Protein AF-A0A956BH54-F1 (afdb_monomer_lite)

Foldseek 3Di:
DDDDDDDPDAFDAEEAEQADLEAPLDRNHPLVSQVVCQVGPHEYEYHYDYDPVRLEREHPDDHDEAAAAYAYEQCRHPVPDQGREYEDAAAEAHHYAYEAAHEYHYERHEYERHAEENYHAHYQEYEYAAYNYEYYYNDLQPLPDYNFEPEEAENYQEYAHEQYEYEQTQEYYEYENYNYYFYYNYHYHHRPRPDQHFHDFYQYQDQDPVRDGDGDGDGARDPDPDRPPDDDDDDDDDDDDDDDDDPPDDDDDDDDDDDPQWDWDADPNRTGDIDGHD

Radius of gyration: 21.03 Å; chains: 1; bounding box: 70×37×62 Å

Secondary structure (DSSP, 8-state):
------PPPPPP--EEEE-----S--TTSHHHHHHHHTTSSS-EEEEE---TT--EEE-SSPPPPB-S-EEEETTSS-TTSPPEEEE-TTS--EEEEEPTT--EEEESEEEE--SS-SEEEEESS--EEEES-EEE-S-SS-TTS---EEEEEES-SEEEEES-EEES-SEEEEEES-SEEEEES-EEE--TTSS--EEEEE---EE-TT--EE--------SSS---------------------TTS--------PPTTEEEEEETTEEEEEEE--

Structure (mmCIF, N/CA/C/O backbone):
data_AF-A0A956BH54-F1
#
_entry.id   AF-A0A956BH54-F1
#
loop_
_atom_site.group_PDB
_atom_site.id
_atom_site.type_symbol
_atom_site.label_atom_id
_atom_site.label_alt_id
_atom_site.label_comp_id
_atom_site.label_asym_id
_atom_site.label_entity_id
_atom_site.label_seq_id
_atom_site.pdbx_PDB_ins_code
_atom_site.Cartn_x
_atom_site.Cartn_y
_atom_site.Cartn_z
_atom_site.occupancy
_atom_site.B_iso_or_equiv
_atom_site.auth_seq_id
_atom_site.auth_comp_id
_atom_site.auth_asym_id
_atom_site.auth_atom_id
_atom_site.pdbx_PDB_model_num
ATOM 1 N N . MET A 1 1 ? -50.261 -0.738 4.597 1.00 69.44 1 MET A N 1
ATOM 2 C CA . MET A 1 1 ? -48.824 -0.514 4.838 1.00 69.44 1 MET A CA 1
ATOM 3 C C . MET A 1 1 ? -48.076 -1.446 3.903 1.00 69.44 1 MET A C 1
ATOM 5 O O . MET A 1 1 ? -48.111 -2.649 4.116 1.00 69.44 1 MET A O 1
ATOM 9 N N . LEU A 1 2 ? -47.571 -0.916 2.790 1.00 56.56 2 LEU A N 1
ATOM 10 C CA . LEU A 1 2 ? -46.786 -1.670 1.813 1.00 56.56 2 LEU A CA 1
ATOM 11 C C . LEU A 1 2 ? -45.330 -1.602 2.289 1.00 56.56 2 LEU A C 1
ATOM 13 O O . LEU A 1 2 ? -44.777 -0.508 2.354 1.00 56.56 2 LEU A O 1
ATOM 17 N N . VAL A 1 3 ? -44.749 -2.729 2.694 1.00 80.75 3 VAL A N 1
ATOM 18 C CA . VAL A 1 3 ? -43.317 -2.815 3.009 1.00 80.75 3 VAL A CA 1
ATOM 19 C C . VAL A 1 3 ? -42.609 -3.095 1.690 1.00 80.75 3 VAL A C 1
ATOM 21 O O . VAL A 1 3 ? -42.741 -4.184 1.136 1.00 80.75 3 VAL A O 1
ATOM 24 N N . LEU A 1 4 ? -41.940 -2.082 1.144 1.00 67.94 4 LEU A N 1
ATOM 25 C CA . LEU A 1 4 ? -41.085 -2.235 -0.024 1.00 67.94 4 LEU A CA 1
ATOM 26 C C . LEU A 1 4 ? -39.765 -2.844 0.462 1.00 67.94 4 LEU A C 1
ATOM 28 O O . LEU A 1 4 ? -39.017 -2.200 1.190 1.00 67.94 4 LEU A O 1
ATOM 32 N N . CYS A 1 5 ? -39.516 -4.103 0.121 1.00 74.06 5 CYS A N 1
ATOM 33 C CA . CYS A 1 5 ? -38.238 -4.749 0.385 1.00 74.06 5 CYS A CA 1
ATOM 34 C C . CYS A 1 5 ? -37.275 -4.326 -0.730 1.00 74.06 5 CYS A C 1
ATOM 36 O O . CYS A 1 5 ? -37.426 -4.764 -1.869 1.00 74.06 5 CYS A O 1
ATOM 38 N N . VAL A 1 6 ? -36.353 -3.413 -0.425 1.00 69.81 6 VAL A N 1
ATOM 39 C CA . VAL A 1 6 ? -35.250 -3.069 -1.326 1.00 69.81 6 VAL A CA 1
ATOM 40 C C . VAL A 1 6 ? -34.157 -4.100 -1.081 1.00 69.81 6 VAL A C 1
ATOM 42 O O . VAL A 1 6 ? -33.604 -4.170 0.013 1.00 69.81 6 VAL A O 1
ATOM 45 N N . THR A 1 7 ? -33.880 -4.941 -2.071 1.00 66.00 7 THR A N 1
ATOM 46 C CA . THR A 1 7 ? -32.670 -5.763 -2.076 1.00 66.00 7 THR A CA 1
ATOM 47 C C . THR A 1 7 ? -31.518 -4.861 -2.491 1.00 66.00 7 THR A C 1
ATOM 49 O O . THR A 1 7 ? -31.540 -4.348 -3.610 1.00 66.00 7 THR A O 1
ATOM 52 N N . ALA A 1 8 ? -30.541 -4.645 -1.611 1.00 68.44 8 ALA A N 1
ATOM 53 C CA . ALA A 1 8 ? -29.280 -4.040 -2.017 1.00 68.44 8 ALA A CA 1
ATOM 54 C C . ALA A 1 8 ? -28.637 -4.968 -3.056 1.00 68.44 8 ALA A C 1
ATOM 56 O O . ALA A 1 8 ? -28.397 -6.144 -2.772 1.00 68.44 8 ALA A O 1
ATOM 57 N N . ALA A 1 9 ? -28.452 -4.478 -4.282 1.00 65.94 9 ALA A N 1
ATOM 58 C CA . ALA A 1 9 ? -27.578 -5.154 -5.223 1.00 65.94 9 ALA A CA 1
ATOM 59 C C . ALA A 1 9 ? -26.165 -5.031 -4.649 1.00 65.94 9 ALA A C 1
ATOM 61 O O . ALA A 1 9 ? -25.731 -3.926 -4.341 1.00 65.94 9 ALA A O 1
ATOM 62 N N . HIS A 1 10 ? -25.502 -6.162 -4.424 1.00 67.69 10 HIS A N 1
ATOM 63 C CA . HIS A 1 10 ? -24.094 -6.146 -4.066 1.00 67.69 10 HIS A CA 1
ATOM 64 C C . HIS A 1 10 ? -23.339 -5.739 -5.326 1.00 67.69 10 HIS A C 1
ATOM 66 O O . HIS A 1 10 ? -23.496 -6.393 -6.366 1.00 67.69 10 HIS A O 1
ATOM 72 N N . ALA A 1 11 ? -22.627 -4.623 -5.244 1.00 75.62 11 ALA A N 1
ATOM 73 C CA . ALA A 1 11 ? -21.789 -4.159 -6.327 1.00 75.62 11 ALA A CA 1
ATOM 74 C C . ALA A 1 11 ? -20.724 -5.233 -6.621 1.00 75.62 11 ALA A C 1
ATOM 76 O O . ALA A 1 11 ? -20.392 -6.052 -5.754 1.00 75.62 11 ALA A O 1
ATOM 77 N N . ARG A 1 12 ? -20.331 -5.367 -7.886 1.00 80.94 12 ARG A N 1
ATOM 78 C CA . ARG A 1 12 ? -19.477 -6.477 -8.308 1.00 80.94 12 ARG A CA 1
ATOM 79 C C . ARG A 1 12 ? -18.030 -6.059 -8.133 1.00 80.94 12 ARG A C 1
ATOM 81 O O . ARG A 1 12 ? -17.592 -5.200 -8.869 1.00 80.94 12 ARG A O 1
ATOM 88 N N . ALA A 1 13 ? -17.318 -6.746 -7.247 1.00 90.31 13 ALA A N 1
ATOM 89 C CA . ALA A 1 13 ? -15.865 -6.687 -7.198 1.00 90.31 13 ALA A CA 1
ATOM 90 C C . ALA A 1 13 ? -15.280 -7.160 -8.539 1.00 90.31 13 ALA A C 1
ATOM 92 O O . ALA A 1 13 ? -15.446 -8.331 -8.915 1.00 90.31 13 ALA A O 1
ATOM 93 N N . GLU A 1 14 ? -14.621 -6.259 -9.254 1.00 96.56 14 GLU A N 1
ATOM 94 C CA . GLU A 1 14 ? -13.834 -6.547 -10.445 1.00 96.56 14 GLU A CA 1
ATOM 95 C C . GLU A 1 14 ? -12.354 -6.732 -10.069 1.00 96.56 14 GLU A C 1
ATOM 97 O O . GLU A 1 14 ? -11.916 -6.536 -8.931 1.00 96.56 14 GLU A O 1
ATOM 102 N N . THR A 1 15 ? -11.563 -7.236 -11.014 1.00 97.06 15 THR A N 1
ATOM 103 C CA . THR A 1 15 ? -10.121 -7.423 -10.820 1.00 97.06 15 THR A CA 1
ATOM 104 C C . THR A 1 15 ? -9.353 -6.721 -11.924 1.00 97.06 15 THR A C 1
ATOM 106 O O . THR A 1 15 ? -9.468 -7.090 -13.093 1.00 97.06 15 THR A O 1
ATOM 109 N N . PHE A 1 16 ? -8.508 -5.768 -11.541 1.00 98.06 16 PHE A N 1
ATOM 110 C CA . PHE A 1 16 ? -7.611 -5.051 -12.439 1.00 98.06 16 PHE A CA 1
ATOM 111 C C . PHE A 1 16 ? -6.190 -5.574 -12.265 1.00 98.06 16 PHE A C 1
ATOM 113 O O . PHE A 1 16 ? -5.619 -5.551 -11.174 1.00 98.06 16 PHE A O 1
ATOM 120 N N . THR A 1 17 ? -5.615 -6.097 -13.345 1.00 97.88 17 THR A N 1
ATOM 121 C CA . THR A 1 17 ? -4.263 -6.663 -13.326 1.00 97.88 17 THR A CA 1
ATOM 122 C C . THR A 1 17 ? -3.246 -5.643 -13.818 1.00 97.88 17 THR A C 1
ATOM 124 O O . THR A 1 17 ? -3.346 -5.142 -14.934 1.00 97.88 17 THR A O 1
ATOM 127 N N . VAL A 1 18 ? -2.238 -5.380 -12.994 1.00 97.94 18 VAL A N 1
ATOM 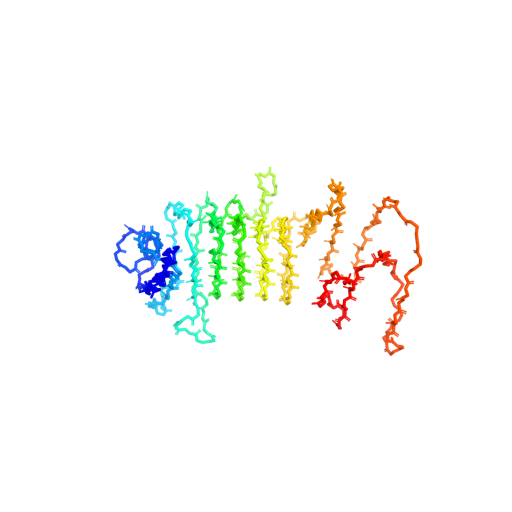128 C CA . VAL A 1 18 ? -1.059 -4.585 -13.328 1.00 97.94 18 VAL A CA 1
ATOM 129 C C . VAL A 1 18 ? -0.021 -5.500 -13.973 1.00 97.94 18 VAL A C 1
ATOM 131 O O . VAL A 1 18 ? 0.635 -6.283 -13.289 1.00 97.94 18 VAL A O 1
ATOM 134 N N . SER A 1 19 ? 0.124 -5.403 -15.290 1.00 97.62 19 SER A N 1
ATOM 135 C CA . SER A 1 19 ? 1.050 -6.195 -16.108 1.00 97.62 19 SER A CA 1
ATOM 136 C C . SER A 1 19 ? 2.174 -5.374 -16.751 1.00 97.62 19 SER A C 1
ATOM 138 O O . SER A 1 19 ? 3.001 -5.919 -17.480 1.00 97.62 19 SER A O 1
ATOM 140 N N . SER A 1 20 ? 2.202 -4.060 -16.517 1.00 97.75 20 SER A N 1
ATOM 141 C CA . SER A 1 20 ? 3.215 -3.135 -17.025 1.00 97.75 20 SER A CA 1
ATOM 142 C C . SER A 1 20 ? 3.812 -2.305 -15.883 1.00 97.75 20 SER A C 1
ATOM 144 O O . SER A 1 20 ? 3.056 -1.757 -15.075 1.00 97.75 20 SER A O 1
ATOM 146 N N . PRO A 1 21 ? 5.151 -2.163 -15.808 1.00 97.94 21 PRO A N 1
ATOM 147 C CA . PRO A 1 21 ? 5.806 -1.330 -14.800 1.00 97.94 21 PRO A CA 1
ATOM 148 C C . PRO A 1 21 ? 5.793 0.167 -15.148 1.00 97.94 21 PRO A C 1
ATOM 150 O O . PRO A 1 21 ? 6.323 0.983 -14.390 1.00 97.94 21 PRO A O 1
ATOM 153 N N . LEU A 1 22 ? 5.275 0.528 -16.326 1.00 98.19 22 LEU A N 1
ATOM 154 C CA . LEU A 1 22 ? 5.223 1.906 -16.798 1.00 98.19 22 LEU A CA 1
ATOM 155 C C . LEU A 1 22 ? 4.191 2.720 -16.003 1.00 98.19 22 LEU A C 1
ATOM 157 O O . LEU A 1 22 ? 3.229 2.180 -15.460 1.00 98.19 22 LEU A O 1
ATOM 161 N N . ASP A 1 23 ? 4.397 4.034 -15.962 1.00 97.88 23 ASP A N 1
ATOM 162 C CA . ASP A 1 23 ? 3.458 5.005 -15.393 1.00 97.88 23 ASP A CA 1
ATOM 163 C C . ASP A 1 23 ? 2.961 5.965 -16.483 1.00 97.88 23 ASP A C 1
ATOM 165 O O . ASP A 1 23 ? 3.207 7.167 -16.451 1.00 97.88 23 ASP A O 1
ATOM 169 N N . ASP A 1 24 ? 2.336 5.414 -17.521 1.00 97.44 24 ASP A N 1
ATOM 170 C CA . ASP A 1 24 ? 1.782 6.171 -18.652 1.00 97.44 24 ASP A CA 1
ATOM 171 C C . ASP A 1 24 ? 0.244 6.218 -18.658 1.00 97.44 24 ASP A C 1
ATOM 173 O O . ASP A 1 24 ? -0.347 6.893 -19.503 1.00 97.44 24 ASP A O 1
ATOM 177 N N . GLY A 1 25 ? -0.400 5.549 -17.693 1.00 97.00 25 GLY A N 1
ATOM 178 C CA . GLY A 1 25 ? -1.856 5.446 -17.593 1.00 97.00 25 GLY A CA 1
ATOM 179 C C . GLY A 1 25 ? -2.485 4.520 -18.638 1.00 97.00 25 GLY A C 1
ATOM 180 O O . GLY A 1 25 ? -3.707 4.510 -18.776 1.00 97.00 25 GLY A O 1
ATOM 181 N N . GLU A 1 26 ? -1.690 3.750 -19.388 1.00 98.31 26 GLU A N 1
ATOM 182 C CA . GLU A 1 26 ? -2.218 2.752 -20.317 1.00 98.31 26 GLU A CA 1
ATOM 183 C C . GLU A 1 26 ? -2.720 1.501 -19.577 1.00 98.31 26 GLU A C 1
ATOM 185 O O . GLU A 1 26 ? -2.354 1.231 -18.427 1.00 98.31 26 GLU A O 1
ATOM 190 N N . GLU A 1 27 ? -3.581 0.733 -20.250 1.00 98.31 27 GLU A N 1
ATOM 191 C CA . GLU A 1 27 ? -4.130 -0.521 -19.730 1.00 98.31 27 GLU A CA 1
ATOM 192 C C . GLU A 1 27 ? -3.017 -1.455 -19.234 1.00 98.31 27 GLU A C 1
ATOM 194 O O . GLU A 1 27 ? -2.006 -1.669 -19.904 1.00 98.31 27 GLU A O 1
ATOM 199 N N . GLY A 1 28 ? -3.209 -2.013 -18.039 1.00 98.06 28 GLY A N 1
ATOM 200 C CA . GLY A 1 28 ? -2.221 -2.858 -17.376 1.00 98.06 28 GLY A CA 1
ATOM 201 C C . GLY A 1 28 ? -1.169 -2.106 -16.555 1.00 98.06 28 GLY A C 1
ATOM 202 O O . GLY A 1 28 ? -0.304 -2.755 -15.973 1.00 98.06 28 GLY A O 1
ATOM 203 N N . THR A 1 29 ? -1.208 -0.774 -16.456 1.00 98.56 29 THR A N 1
ATOM 204 C CA . THR A 1 29 ? -0.388 -0.023 -15.482 1.00 98.56 29 THR A CA 1
ATOM 205 C C . THR A 1 29 ? -1.081 0.107 -14.124 1.00 98.56 29 THR A C 1
ATOM 207 O O . THR A 1 29 ? -2.302 -0.008 -14.023 1.00 98.56 29 THR A O 1
ATOM 210 N N . LEU A 1 30 ? -0.315 0.389 -13.059 1.00 98.38 30 LEU A N 1
ATOM 211 C CA . LEU A 1 30 ? -0.880 0.653 -11.726 1.00 98.38 30 LEU A CA 1
ATOM 212 C C . LEU A 1 30 ? -1.810 1.872 -11.734 1.00 98.38 30 LEU A C 1
ATOM 214 O O . LEU A 1 30 ? -2.870 1.833 -11.117 1.00 98.38 30 LEU A O 1
ATOM 218 N N . ARG A 1 31 ? -1.431 2.940 -12.449 1.00 98.19 31 ARG A N 1
ATOM 219 C CA . ARG A 1 31 ? -2.262 4.144 -12.568 1.00 98.19 31 ARG A CA 1
ATOM 220 C C . ARG A 1 31 ? -3.606 3.823 -13.209 1.00 98.19 31 ARG A C 1
ATOM 222 O O . ARG A 1 31 ? -4.629 4.177 -12.640 1.00 98.19 31 ARG A O 1
ATOM 229 N N . TRP A 1 32 ? -3.596 3.104 -14.330 1.00 98.19 32 TRP A N 1
ATOM 230 C CA . TRP A 1 32 ? -4.826 2.654 -14.975 1.00 98.19 32 TRP A CA 1
ATOM 231 C C . TRP A 1 32 ? -5.675 1.779 -14.047 1.00 98.19 32 TRP A C 1
ATOM 233 O O . TRP A 1 32 ? -6.871 2.007 -13.936 1.00 98.19 32 TRP A O 1
ATOM 243 N N . ALA A 1 33 ? -5.072 0.814 -13.345 1.00 98.38 33 ALA A N 1
ATOM 244 C CA . ALA A 1 33 ? -5.813 -0.084 -12.458 1.00 98.38 33 ALA A CA 1
ATOM 245 C C . ALA A 1 33 ? -6.531 0.669 -11.324 1.00 98.38 33 ALA A C 1
ATOM 247 O O . ALA A 1 33 ? -7.682 0.362 -11.035 1.00 98.38 33 ALA A O 1
ATOM 248 N N . LEU A 1 34 ? -5.875 1.675 -10.732 1.00 98.12 34 LEU A N 1
ATOM 249 C CA . LEU A 1 34 ? -6.471 2.538 -9.705 1.00 98.12 34 LEU A CA 1
ATOM 250 C C . LEU A 1 34 ? -7.558 3.455 -10.276 1.00 98.12 34 LEU A C 1
ATOM 252 O O . LEU A 1 34 ? -8.569 3.691 -9.634 1.00 98.12 34 LEU A O 1
ATOM 256 N N . GLU A 1 35 ? -7.368 3.994 -11.481 1.00 97.69 35 GLU A N 1
ATOM 257 C CA . GLU A 1 35 ? -8.398 4.812 -12.133 1.00 97.69 35 GLU A CA 1
ATOM 258 C C . GLU A 1 35 ? -9.638 3.989 -12.496 1.00 97.69 35 GLU A C 1
ATOM 260 O O . GLU A 1 35 ? -10.755 4.498 -12.412 1.00 97.69 35 GLU A O 1
ATOM 265 N N . MET A 1 36 ? -9.451 2.725 -12.883 1.00 97.69 36 MET A N 1
ATOM 266 C CA . MET A 1 36 ? -10.557 1.820 -13.171 1.00 97.69 36 MET A CA 1
ATOM 267 C C . MET A 1 36 ? -11.288 1.380 -11.903 1.00 97.69 36 MET A C 1
ATOM 269 O O . MET A 1 36 ? -12.518 1.360 -11.926 1.00 97.69 36 MET A O 1
ATOM 273 N N . SER A 1 37 ? -10.565 1.100 -10.812 1.00 97.00 37 SER A N 1
ATOM 274 C CA . SER A 1 37 ? -11.186 0.754 -9.527 1.00 97.00 37 SER A CA 1
ATOM 275 C C . SER A 1 37 ? -11.957 1.897 -8.887 1.00 97.00 37 SER A C 1
ATOM 277 O O . SER A 1 37 ? -12.720 1.638 -7.983 1.00 97.00 37 SER A O 1
ATOM 279 N N . GLU A 1 38 ? -11.721 3.141 -9.321 1.00 95.81 38 GLU A N 1
ATOM 280 C CA . GLU A 1 38 ? -12.484 4.331 -8.905 1.00 95.81 38 GLU A CA 1
ATOM 281 C C . GLU A 1 38 ? -13.689 4.622 -9.831 1.00 95.81 38 GLU A C 1
ATOM 283 O O . GLU A 1 38 ? -14.346 5.667 -9.746 1.00 95.81 38 GLU A O 1
ATOM 288 N N . SER A 1 39 ? -13.906 3.764 -10.833 1.00 95.62 39 SER A N 1
ATOM 289 C CA . SER A 1 39 ? -14.952 3.924 -11.848 1.00 95.62 39 SER A CA 1
ATOM 290 C C . SER A 1 39 ? -16.010 2.824 -11.817 1.00 95.62 39 SER A C 1
ATOM 292 O O . SER A 1 39 ? -17.059 2.982 -12.451 1.00 95.62 39 SER A O 1
ATOM 294 N N . GLU A 1 40 ? -15.745 1.739 -11.092 1.00 94.12 40 GLU A N 1
ATOM 295 C CA . GLU A 1 40 ? -16.628 0.592 -10.932 1.00 94.12 40 GLU A CA 1
ATOM 296 C C . GLU A 1 40 ? -17.131 0.545 -9.490 1.00 94.12 40 GLU A C 1
ATOM 298 O O . GLU A 1 40 ? -16.375 0.711 -8.551 1.00 94.12 40 GLU A O 1
ATOM 303 N N . GLU A 1 41 ? -18.433 0.324 -9.301 1.00 92.12 41 GLU A N 1
ATOM 304 C CA . GLU A 1 41 ? -18.985 0.274 -7.948 1.00 92.12 41 GLU A CA 1
ATOM 305 C C . GLU A 1 41 ? -18.523 -1.005 -7.224 1.00 92.12 41 GLU A C 1
ATOM 307 O O . GLU A 1 41 ? -18.801 -2.121 -7.685 1.00 92.12 41 GLU A O 1
ATOM 312 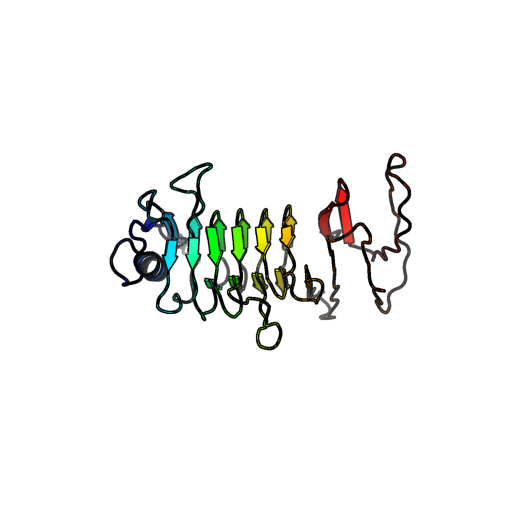N N . GLY A 1 42 ? -17.977 -0.854 -6.017 1.00 91.81 42 GLY A N 1
ATOM 313 C CA . GLY A 1 42 ? -17.721 -1.957 -5.087 1.00 91.81 42 GLY A CA 1
ATOM 314 C C . GLY A 1 42 ? -16.269 -2.053 -4.640 1.00 91.81 42 GLY A C 1
ATOM 315 O O . GLY A 1 42 ? -15.446 -1.217 -4.967 1.00 91.81 42 GLY A O 1
ATOM 316 N N . GLN A 1 43 ? -15.961 -3.084 -3.847 1.00 94.12 43 GLN A N 1
ATOM 317 C CA . GLN A 1 43 ? -14.587 -3.322 -3.416 1.00 94.12 43 GLN A CA 1
ATOM 318 C C . GLN A 1 43 ? -13.823 -4.096 -4.488 1.00 94.12 43 GLN A C 1
ATOM 320 O O . GLN A 1 43 ? -13.985 -5.313 -4.611 1.00 94.12 43 GLN A O 1
ATOM 325 N N . ASP A 1 44 ? -12.976 -3.398 -5.231 1.00 97.50 44 ASP A N 1
ATOM 326 C CA . ASP A 1 44 ? -12.205 -3.987 -6.320 1.00 97.50 44 ASP A CA 1
ATOM 327 C C . ASP A 1 44 ? -10.859 -4.555 -5.871 1.00 97.50 44 ASP A C 1
ATOM 329 O O . ASP A 1 44 ? -10.289 -4.181 -4.842 1.00 97.50 44 ASP A O 1
ATOM 333 N N . LEU A 1 45 ? -10.330 -5.477 -6.677 1.00 97.19 45 LEU A N 1
ATOM 334 C CA . LEU A 1 45 ? -9.021 -6.088 -6.474 1.00 97.19 45 LEU A CA 1
ATOM 335 C C . LEU A 1 45 ? -8.017 -5.590 -7.516 1.00 97.19 45 LEU A C 1
ATOM 337 O O . LEU A 1 45 ? -8.159 -5.845 -8.711 1.00 97.19 45 LEU A O 1
ATOM 341 N N . ILE A 1 46 ? -6.922 -5.000 -7.052 1.00 97.75 46 ILE A N 1
ATOM 342 C CA . ILE A 1 46 ? -5.733 -4.716 -7.852 1.00 97.75 46 ILE A CA 1
ATOM 343 C C . ILE A 1 46 ? -4.701 -5.821 -7.609 1.00 97.75 46 ILE A C 1
ATOM 345 O O . ILE A 1 46 ? -4.145 -5.969 -6.516 1.00 97.75 46 ILE A O 1
ATOM 349 N N . ALA A 1 47 ? -4.438 -6.604 -8.653 1.00 96.69 47 ALA A N 1
ATOM 350 C CA . ALA A 1 47 ? -3.460 -7.691 -8.669 1.00 96.69 47 ALA A CA 1
ATOM 351 C C . ALA A 1 47 ? -2.268 -7.338 -9.570 1.00 96.69 47 ALA A C 1
ATOM 353 O O . ALA A 1 47 ? -2.396 -6.519 -10.474 1.00 96.69 47 ALA A O 1
ATOM 354 N N . PHE A 1 48 ? -1.118 -7.979 -9.369 1.00 95.81 48 PHE A N 1
ATOM 355 C CA . PHE A 1 48 ? 0.105 -7.751 -10.138 1.00 95.81 48 PHE A CA 1
ATOM 356 C C . PHE A 1 48 ? 0.528 -9.026 -10.879 1.00 95.81 48 PHE A C 1
ATOM 358 O O . PHE A 1 48 ? 0.576 -10.107 -10.296 1.00 95.81 48 PHE A O 1
ATOM 365 N N . ASP A 1 49 ? 0.862 -8.870 -12.159 1.00 95.75 49 ASP A N 1
ATOM 366 C CA . ASP A 1 49 ? 1.418 -9.887 -13.062 1.00 95.75 49 ASP A CA 1
ATOM 367 C C . ASP A 1 49 ? 2.514 -9.235 -13.923 1.00 95.75 49 ASP A C 1
ATOM 369 O O . ASP A 1 49 ? 2.412 -9.104 -15.144 1.00 95.75 49 ASP A O 1
ATOM 373 N N . LEU A 1 50 ? 3.538 -8.708 -13.251 1.00 95.56 50 LEU A N 1
ATOM 374 C CA . LEU A 1 50 ? 4.662 -8.033 -13.888 1.00 95.56 50 LEU A CA 1
ATOM 375 C C . LEU A 1 50 ? 5.695 -9.060 -14.380 1.00 95.56 50 LEU A C 1
ATOM 377 O O . LEU A 1 50 ? 5.882 -10.116 -13.766 1.00 95.56 50 LEU A O 1
ATOM 381 N N . PRO A 1 51 ? 6.456 -8.750 -15.444 1.00 94.25 51 PRO A N 1
ATOM 382 C CA . PRO A 1 51 ? 7.631 -9.537 -15.796 1.00 94.25 51 PRO A CA 1
ATOM 383 C C . PRO A 1 51 ? 8.594 -9.648 -14.604 1.00 94.25 51 PRO A C 1
ATOM 385 O O . PRO A 1 51 ? 8.854 -8.672 -13.901 1.00 94.25 51 PRO A O 1
ATOM 388 N N . ALA A 1 52 ? 9.154 -10.839 -14.373 1.00 90.12 52 ALA A N 1
ATOM 389 C CA . ALA A 1 52 ? 9.987 -11.116 -13.196 1.00 90.12 52 ALA A CA 1
ATOM 390 C C . ALA A 1 52 ? 11.252 -10.234 -13.090 1.00 90.12 52 ALA A C 1
ATOM 392 O O . ALA A 1 52 ? 11.832 -10.112 -12.011 1.00 90.12 52 ALA A O 1
ATOM 393 N N . ASP A 1 53 ? 11.701 -9.646 -14.198 1.00 92.31 53 ASP A N 1
ATOM 394 C CA . ASP A 1 53 ? 12.821 -8.710 -14.293 1.00 92.31 53 ASP A CA 1
ATOM 395 C C . ASP A 1 53 ? 12.411 -7.226 -14.218 1.00 92.31 53 ASP A C 1
ATOM 397 O O . ASP A 1 53 ? 13.285 -6.358 -14.185 1.00 92.31 53 ASP A O 1
ATOM 401 N N . GLU A 1 54 ? 11.114 -6.924 -14.110 1.00 94.88 54 GLU A N 1
ATOM 402 C CA . GLU A 1 54 ? 10.545 -5.571 -14.148 1.00 94.88 54 GLU A CA 1
ATOM 403 C C . GLU A 1 54 ? 9.554 -5.315 -12.993 1.00 94.88 54 GLU A C 1
ATOM 405 O O . GLU A 1 54 ? 8.423 -4.880 -13.177 1.00 94.88 54 GLU A O 1
ATOM 410 N N . LEU A 1 55 ? 9.990 -5.564 -11.756 1.00 95.56 55 LEU A N 1
ATOM 411 C CA . LEU A 1 55 ? 9.137 -5.479 -10.557 1.00 95.56 55 LEU A CA 1
ATOM 412 C C . LEU A 1 55 ? 9.069 -4.093 -9.906 1.00 95.56 55 LEU A C 1
ATOM 414 O O . LEU A 1 55 ? 8.582 -3.957 -8.785 1.00 95.56 55 LEU A O 1
ATOM 418 N N . THR A 1 56 ? 9.624 -3.070 -10.554 1.00 96.50 56 THR A N 1
ATOM 419 C CA . THR A 1 56 ? 9.664 -1.704 -10.022 1.00 96.50 56 THR A CA 1
ATOM 420 C C . THR A 1 56 ? 8.823 -0.777 -10.880 1.00 96.50 56 THR A C 1
ATOM 422 O O . THR A 1 56 ? 9.166 -0.518 -12.030 1.00 96.50 56 THR A O 1
ATOM 425 N N . ILE A 1 57 ? 7.781 -0.217 -10.277 1.00 97.81 57 ILE A N 1
ATOM 426 C CA . ILE A 1 57 ? 6.948 0.837 -10.846 1.00 97.81 57 ILE A CA 1
ATOM 427 C C . ILE A 1 57 ? 7.484 2.169 -10.331 1.00 97.81 57 ILE A C 1
ATOM 429 O O . ILE A 1 57 ? 7.481 2.425 -9.125 1.00 97.81 57 ILE A O 1
ATOM 433 N N . THR A 1 58 ? 7.989 3.013 -11.228 1.00 97.75 58 THR A N 1
ATOM 434 C CA . THR A 1 58 ? 8.441 4.365 -10.867 1.00 97.75 58 THR A CA 1
ATOM 435 C C . THR A 1 58 ? 7.426 5.375 -11.349 1.00 97.75 58 THR A C 1
ATOM 437 O O . THR A 1 58 ? 7.254 5.541 -12.553 1.00 97.75 58 THR A O 1
ATOM 440 N N . LEU A 1 59 ? 6.791 6.059 -10.406 1.00 97.69 59 LEU A N 1
ATOM 441 C CA . LEU A 1 59 ? 5.757 7.028 -10.723 1.00 97.69 59 LEU A CA 1
ATOM 442 C C . LEU A 1 59 ? 6.373 8.343 -11.211 1.00 97.69 59 LEU A C 1
ATOM 444 O O . LEU A 1 59 ? 7.348 8.834 -10.632 1.00 97.69 59 LEU A O 1
ATOM 448 N N . SER A 1 60 ? 5.806 8.916 -12.271 1.00 96.31 60 SER A N 1
ATOM 449 C CA . SER A 1 60 ? 6.130 10.261 -12.754 1.00 96.31 60 SER A CA 1
ATOM 450 C C . SER A 1 60 ? 5.323 11.337 -12.040 1.00 96.31 60 SER A C 1
ATOM 452 O O . SER A 1 60 ? 5.818 12.449 -11.861 1.00 96.31 60 SER A O 1
ATOM 454 N N . ASP A 1 61 ? 4.108 10.994 -11.612 1.00 95.75 61 ASP A N 1
ATOM 455 C CA . ASP A 1 61 ? 3.148 11.890 -10.976 1.00 95.75 61 ASP A CA 1
ATOM 456 C C . ASP A 1 61 ? 2.465 11.196 -9.784 1.00 95.75 61 ASP A C 1
ATOM 458 O O . ASP A 1 61 ? 2.405 9.964 -9.740 1.00 95.75 61 ASP A O 1
ATOM 462 N N . PRO A 1 62 ? 1.903 11.945 -8.817 1.00 95.69 62 PRO A N 1
ATOM 463 C CA . PRO A 1 62 ? 1.130 11.348 -7.731 1.00 95.69 62 PRO A CA 1
ATOM 464 C C . PRO A 1 62 ? 0.001 10.438 -8.247 1.00 95.69 62 PRO A C 1
ATOM 466 O O . PRO A 1 62 ? -0.623 10.725 -9.275 1.00 95.69 62 PRO A O 1
ATOM 469 N N . LEU A 1 63 ? -0.276 9.345 -7.531 1.00 96.75 63 LEU A N 1
ATOM 470 C CA . LEU A 1 63 ? -1.451 8.507 -7.788 1.00 96.75 63 LEU A CA 1
ATOM 471 C C . LEU A 1 63 ? -2.743 9.258 -7.407 1.00 96.75 63 LEU A C 1
ATOM 473 O O . LEU A 1 63 ? -2.698 10.141 -6.538 1.00 96.75 63 LEU A O 1
ATOM 477 N N . PRO A 1 64 ? -3.890 8.943 -8.039 1.00 96.38 64 PRO A N 1
ATOM 478 C CA . PRO A 1 64 ? -5.179 9.454 -7.583 1.00 96.38 64 PRO A CA 1
ATOM 479 C C . PRO A 1 64 ? -5.438 9.057 -6.120 1.00 96.38 64 PRO A C 1
ATOM 481 O O . PRO A 1 64 ? -4.940 8.043 -5.635 1.00 96.38 64 PRO A O 1
ATOM 484 N N . THR A 1 65 ? -6.189 9.892 -5.398 1.00 97.56 65 THR A N 1
ATOM 485 C CA . THR A 1 65 ? -6.673 9.535 -4.055 1.00 97.56 65 THR A CA 1
ATOM 486 C C . THR A 1 65 ? -7.825 8.559 -4.206 1.00 97.56 65 THR A C 1
ATOM 488 O O . THR A 1 65 ? -8.752 8.863 -4.950 1.00 97.56 65 THR A O 1
ATOM 491 N N . LEU A 1 66 ? -7.757 7.444 -3.485 1.00 97.75 66 LEU A N 1
ATOM 492 C CA . LEU A 1 66 ? -8.802 6.431 -3.462 1.00 97.75 66 LEU A CA 1
ATOM 493 C C . LEU A 1 66 ? -10.020 6.963 -2.709 1.00 97.75 66 LEU A C 1
ATOM 495 O O . LEU A 1 66 ? -9.865 7.510 -1.612 1.00 97.75 66 LEU A O 1
ATOM 499 N N . SER A 1 67 ? -11.201 6.844 -3.294 1.00 97.44 67 SER A N 1
ATOM 500 C CA . SER A 1 67 ? -12.466 7.292 -2.714 1.00 97.44 67 SER A CA 1
ATOM 501 C C . SER A 1 67 ? -13.494 6.178 -2.558 1.00 97.44 67 SER A C 1
ATOM 503 O O . SER A 1 67 ? -14.544 6.429 -1.966 1.00 97.44 67 SER A O 1
ATOM 505 N N . GLU A 1 68 ? -13.157 4.964 -2.992 1.00 95.94 68 GLU A N 1
ATOM 506 C CA . GLU A 1 68 ? -13.901 3.744 -2.697 1.00 95.94 68 GLU A CA 1
ATOM 507 C C . GLU A 1 68 ? -13.005 2.600 -2.205 1.00 95.94 68 GLU A C 1
ATOM 509 O O . GLU A 1 68 ? -11.771 2.683 -2.200 1.00 95.94 68 GLU A O 1
ATOM 514 N N . GLY A 1 69 ? -13.644 1.554 -1.681 1.00 95.88 69 GLY A N 1
ATOM 515 C CA . GLY A 1 69 ? -12.953 0.405 -1.109 1.00 95.88 69 GLY A CA 1
ATOM 516 C C . GLY A 1 69 ? -12.095 -0.311 -2.148 1.00 95.88 69 GLY A C 1
ATOM 517 O O . GLY A 1 69 ? -12.546 -0.612 -3.247 1.00 95.88 69 GLY A O 1
ATOM 518 N N . VAL A 1 70 ? -10.859 -0.650 -1.789 1.00 97.56 70 VAL A N 1
ATOM 519 C CA . VAL A 1 70 ? -9.948 -1.345 -2.705 1.00 97.56 70 VAL A CA 1
ATOM 520 C C . VAL A 1 70 ? -9.013 -2.278 -1.956 1.00 97.56 70 VAL A C 1
ATOM 522 O O . VAL A 1 70 ? -8.523 -1.988 -0.860 1.00 97.56 70 VAL A O 1
ATOM 525 N N . GLU A 1 71 ? -8.735 -3.412 -2.583 1.00 97.50 71 GLU A N 1
ATOM 526 C CA . GLU A 1 71 ? -7.728 -4.361 -2.153 1.00 97.50 71 GLU A CA 1
ATOM 527 C C . GLU A 1 71 ? -6.555 -4.383 -3.141 1.00 97.50 71 GLU A C 1
ATOM 529 O O . GLU A 1 71 ? -6.700 -4.742 -4.304 1.00 97.50 71 GLU A O 1
ATOM 534 N N . ILE A 1 72 ? -5.356 -4.044 -2.671 1.00 97.25 72 ILE A N 1
ATOM 535 C CA . ILE A 1 72 ? -4.121 -4.033 -3.458 1.00 97.25 72 ILE A CA 1
ATOM 536 C C . ILE A 1 72 ? -3.229 -5.190 -2.992 1.00 97.25 72 ILE A C 1
ATOM 538 O O . ILE A 1 72 ? -2.719 -5.177 -1.868 1.00 97.25 72 ILE A O 1
ATOM 542 N N . ARG A 1 73 ? -3.005 -6.194 -3.854 1.00 95.50 73 ARG A N 1
ATOM 543 C CA . ARG A 1 73 ? -2.222 -7.404 -3.527 1.00 95.50 73 ARG A CA 1
ATOM 544 C C . ARG A 1 73 ? -0.950 -7.546 -4.361 1.00 95.50 73 ARG A C 1
ATOM 546 O O . ARG A 1 73 ? -0.962 -8.154 -5.436 1.00 95.50 73 ARG A O 1
ATOM 553 N N . GLY A 1 74 ? 0.176 -7.099 -3.814 1.00 93.19 74 GLY A N 1
ATOM 554 C CA . GLY A 1 74 ? 1.501 -7.215 -4.435 1.00 93.19 74 GLY A CA 1
ATOM 555 C C . GLY A 1 74 ? 2.123 -8.621 -4.443 1.00 93.19 74 GLY A C 1
ATOM 556 O O . GLY A 1 74 ? 3.114 -8.844 -5.134 1.00 93.19 74 GLY A O 1
ATOM 557 N N . THR A 1 75 ? 1.532 -9.587 -3.733 1.00 86.44 75 THR A N 1
ATOM 558 C CA . THR A 1 75 ? 1.988 -10.993 -3.624 1.00 86.44 75 THR A CA 1
ATOM 559 C C . THR A 1 75 ? 1.361 -11.943 -4.648 1.00 86.44 75 THR A C 1
ATOM 561 O O . THR A 1 75 ? 1.663 -13.133 -4.672 1.00 86.44 75 THR A O 1
ATOM 564 N N . THR A 1 76 ? 0.498 -11.441 -5.529 1.00 75.62 76 THR A N 1
ATOM 565 C CA . THR A 1 76 ? -0.311 -12.255 -6.459 1.00 75.62 76 THR A CA 1
ATOM 566 C C . THR A 1 76 ? 0.500 -13.094 -7.455 1.00 75.62 76 THR A C 1
ATOM 568 O O . THR A 1 76 ? 0.047 -14.161 -7.861 1.00 75.62 76 THR A O 1
ATOM 571 N N . GLN A 1 77 ? 1.710 -12.658 -7.799 1.00 74.50 77 GLN A N 1
ATOM 572 C CA . GLN A 1 77 ? 2.608 -13.332 -8.747 1.00 74.50 77 GLN A CA 1
ATOM 573 C C . GLN A 1 77 ? 3.658 -14.241 -8.086 1.00 74.50 77 GLN A C 1
ATOM 575 O O . GLN A 1 77 ? 4.153 -15.174 -8.723 1.00 74.50 77 GLN A O 1
ATOM 580 N N . PHE A 1 78 ? 3.997 -14.013 -6.812 1.00 75.50 78 PHE A N 1
ATOM 581 C CA . PHE A 1 78 ? 4.990 -14.815 -6.102 1.00 75.50 78 PHE A CA 1
ATOM 582 C C . PHE A 1 78 ? 4.586 -15.023 -4.638 1.00 75.50 78 PHE A C 1
ATOM 584 O O . PHE A 1 78 ? 4.701 -14.101 -3.837 1.00 75.50 78 PHE A O 1
ATOM 591 N N . GLU A 1 79 ? 4.194 -16.251 -4.280 1.00 69.12 79 GLU A N 1
ATOM 592 C CA . GLU A 1 79 ? 3.792 -16.604 -2.903 1.00 69.12 79 GLU A CA 1
ATOM 593 C C . GLU A 1 79 ? 4.896 -16.325 -1.858 1.00 69.12 79 GLU A C 1
ATOM 595 O O . GLU A 1 79 ? 4.578 -15.998 -0.722 1.00 69.12 79 GLU A O 1
ATOM 600 N N . ASP A 1 80 ? 6.175 -16.382 -2.261 1.00 68.19 80 ASP A N 1
ATOM 601 C CA . ASP A 1 80 ? 7.359 -16.130 -1.415 1.00 68.19 80 ASP A CA 1
ATOM 602 C C . ASP A 1 80 ? 8.415 -15.228 -2.109 1.00 68.19 80 ASP A C 1
ATOM 604 O O . ASP A 1 80 ? 9.591 -15.208 -1.729 1.00 68.19 80 ASP A O 1
ATOM 608 N N . GLY A 1 81 ? 8.052 -14.566 -3.215 1.00 61.12 81 GLY A N 1
ATOM 609 C CA . GLY A 1 81 ? 9.007 -13.877 -4.095 1.00 61.12 81 GLY A CA 1
ATOM 610 C C . GLY A 1 81 ? 9.080 -12.361 -3.904 1.00 61.12 81 GLY A C 1
ATOM 611 O O . GLY A 1 81 ? 8.429 -11.809 -3.021 1.00 61.12 81 GLY A O 1
ATOM 612 N N . PRO A 1 82 ? 9.926 -11.679 -4.698 1.00 59.62 82 PRO A N 1
ATOM 613 C CA . PRO A 1 82 ? 10.183 -10.250 -4.543 1.00 59.62 82 PRO A CA 1
ATOM 614 C C . PRO A 1 82 ? 8.884 -9.442 -4.591 1.00 59.62 82 PRO A C 1
ATOM 616 O O . PRO A 1 82 ? 8.122 -9.528 -5.553 1.00 59.62 82 PRO A O 1
ATOM 619 N N . LEU A 1 83 ? 8.668 -8.646 -3.545 1.00 84.00 83 LEU A N 1
ATOM 620 C CA . LEU A 1 83 ? 7.549 -7.717 -3.456 1.00 84.00 83 LEU A CA 1
ATOM 621 C C . LEU A 1 83 ? 7.642 -6.698 -4.599 1.00 84.00 83 LEU A C 1
ATOM 623 O O . LEU A 1 83 ? 8.729 -6.185 -4.898 1.00 84.00 83 LEU A O 1
ATOM 627 N N . VAL A 1 84 ? 6.504 -6.385 -5.222 1.00 94.81 84 VAL A N 1
ATOM 628 C CA . VAL A 1 84 ? 6.436 -5.292 -6.198 1.00 94.81 84 VAL A CA 1
ATOM 629 C C . VAL A 1 84 ? 6.853 -4.002 -5.505 1.00 94.81 84 VAL A C 1
ATOM 631 O O . VAL A 1 84 ? 6.356 -3.664 -4.430 1.00 94.81 84 VAL A O 1
ATOM 634 N N . THR A 1 85 ? 7.797 -3.293 -6.117 1.00 95.94 85 THR A N 1
ATOM 635 C CA . THR A 1 85 ? 8.296 -2.019 -5.609 1.00 95.94 85 THR A CA 1
ATOM 636 C C . THR A 1 85 ? 7.580 -0.872 -6.302 1.00 95.94 85 THR A C 1
ATOM 638 O O . THR A 1 85 ? 7.662 -0.741 -7.520 1.00 95.94 85 THR A O 1
ATOM 641 N N . VAL A 1 86 ? 6.929 -0.004 -5.532 1.00 97.06 86 VAL A N 1
ATOM 642 C CA . VAL A 1 86 ? 6.322 1.239 -6.018 1.00 97.06 86 VAL A CA 1
ATOM 643 C C . VAL A 1 86 ? 7.136 2.417 -5.490 1.00 97.06 86 VAL A C 1
ATOM 645 O O . VAL A 1 86 ? 7.274 2.611 -4.282 1.00 97.06 86 VAL A O 1
ATOM 648 N N . SER A 1 87 ? 7.720 3.188 -6.403 1.00 96.50 87 SER A N 1
ATOM 649 C CA . SER A 1 87 ? 8.585 4.326 -6.095 1.00 96.50 87 SER A CA 1
ATOM 650 C C . SER A 1 87 ? 7.852 5.647 -6.333 1.00 96.50 87 SER A C 1
ATOM 652 O O . SER A 1 87 ? 7.378 5.890 -7.441 1.00 96.50 87 SER A O 1
ATOM 654 N N . PHE A 1 88 ? 7.840 6.527 -5.326 1.00 94.88 88 PHE A N 1
ATOM 655 C CA . PHE A 1 88 ? 7.082 7.790 -5.279 1.00 94.88 88 PHE A CA 1
ATOM 656 C C . PHE A 1 88 ? 7.982 9.043 -5.285 1.00 94.88 88 PHE A C 1
ATOM 658 O O . PHE A 1 88 ? 7.860 9.887 -4.394 1.00 94.88 88 PHE A O 1
ATOM 665 N N . PRO A 1 89 ? 8.908 9.213 -6.247 1.00 91.75 89 PRO A N 1
ATOM 666 C CA . PRO A 1 89 ? 9.970 10.215 -6.158 1.00 91.75 89 PRO A CA 1
ATOM 667 C C . PRO A 1 89 ? 9.431 11.637 -5.932 1.00 91.75 89 PRO A C 1
ATOM 669 O O . PRO A 1 89 ? 8.881 12.266 -6.831 1.00 91.75 89 PRO A O 1
ATOM 672 N N . GLY A 1 90 ? 9.620 12.161 -4.717 1.00 83.69 90 GLY A N 1
ATOM 673 C CA . GLY A 1 90 ? 9.218 13.526 -4.356 1.00 83.69 90 GLY A CA 1
ATOM 674 C C . GLY A 1 90 ? 7.706 13.750 -4.209 1.00 83.69 90 GLY A C 1
ATOM 675 O O . GLY A 1 90 ? 7.277 14.902 -4.191 1.00 83.69 90 GLY A O 1
ATOM 676 N N . SER A 1 91 ? 6.909 12.685 -4.098 1.00 91.00 91 SER A N 1
ATOM 677 C CA . SER A 1 91 ? 5.462 12.740 -3.838 1.00 91.00 91 SER A CA 1
ATOM 678 C C . SER A 1 91 ? 5.094 11.987 -2.555 1.00 91.00 91 SER A C 1
ATOM 680 O O . SER A 1 91 ? 5.945 11.346 -1.940 1.00 91.00 91 SER A O 1
ATOM 682 N N . ASN A 1 92 ? 3.842 12.105 -2.111 1.00 92.62 92 ASN A N 1
ATOM 683 C CA . ASN A 1 92 ? 3.305 11.230 -1.065 1.00 92.62 92 ASN A CA 1
ATOM 684 C C . ASN A 1 92 ? 3.083 9.822 -1.637 1.00 92.62 92 ASN A C 1
ATOM 686 O O . ASN A 1 92 ? 2.961 9.673 -2.853 1.00 92.62 92 ASN A O 1
ATOM 690 N N . GLY A 1 93 ? 3.014 8.816 -0.767 1.00 94.88 93 GLY A N 1
ATOM 691 C CA . GLY A 1 93 ? 2.651 7.462 -1.170 1.00 94.88 93 GLY A CA 1
ATOM 692 C C . GLY A 1 93 ? 1.144 7.293 -1.403 1.00 94.88 93 GLY A C 1
ATOM 693 O O . GLY A 1 93 ? 0.487 8.180 -1.953 1.00 94.88 93 GLY A O 1
ATOM 694 N N . PHE A 1 94 ? 0.581 6.151 -1.003 1.00 97.56 94 PHE A N 1
ATOM 695 C CA . PHE A 1 94 ? -0.850 5.881 -1.186 1.00 97.56 94 PHE A CA 1
ATOM 696 C C . PHE A 1 94 ? -1.714 6.787 -0.306 1.00 97.56 94 PHE A C 1
ATOM 698 O O . PHE A 1 94 ? -1.384 7.036 0.854 1.00 97.56 94 PHE A O 1
ATOM 705 N N . ARG A 1 95 ? -2.838 7.258 -0.857 1.00 97.94 95 ARG A N 1
ATOM 706 C CA . ARG A 1 95 ? -3.817 8.084 -0.142 1.00 97.94 95 ARG A CA 1
ATOM 707 C C . ARG A 1 95 ? -5.221 7.553 -0.377 1.00 97.94 95 ARG A C 1
ATOM 709 O O . ARG A 1 95 ? -5.613 7.389 -1.531 1.00 97.94 95 ARG A O 1
ATOM 716 N N . ALA A 1 96 ? -5.969 7.357 0.697 1.00 97.81 96 ALA A N 1
ATOM 717 C CA . ALA A 1 96 ? -7.363 6.947 0.669 1.00 97.81 96 ALA A CA 1
ATOM 718 C C . ALA A 1 96 ? -8.214 7.884 1.534 1.00 97.81 96 ALA A C 1
ATOM 720 O O . ALA A 1 96 ? -7.802 8.282 2.624 1.00 97.81 96 ALA A O 1
ATOM 721 N N . ASN A 1 97 ? -9.388 8.242 1.024 1.00 97.81 97 ASN A N 1
ATOM 722 C CA . ASN A 1 97 ? -10.418 9.018 1.699 1.00 97.81 97 ASN A CA 1
ATOM 723 C C . ASN A 1 97 ? -11.760 8.294 1.533 1.00 97.81 97 ASN A C 1
ATOM 725 O O . ASN A 1 97 ? -12.536 8.632 0.636 1.00 97.81 97 ASN A O 1
ATOM 729 N N . LEU A 1 98 ? -11.981 7.265 2.351 1.00 96.25 98 LEU A N 1
ATOM 730 C CA . LEU A 1 98 ? -13.054 6.297 2.136 1.00 96.25 98 LEU A CA 1
ATOM 731 C C . LEU A 1 98 ? -14.321 6.650 2.934 1.00 96.25 98 LEU A C 1
ATOM 733 O O . LEU A 1 98 ? -14.234 7.053 4.105 1.00 96.25 98 LEU A O 1
ATOM 737 N N . PRO A 1 99 ? -15.513 6.514 2.325 1.00 95.31 99 PRO A N 1
ATOM 738 C CA . PRO A 1 99 ? -16.780 6.691 3.017 1.00 95.31 99 PRO A CA 1
ATOM 739 C C . PRO A 1 99 ? -17.060 5.530 3.984 1.00 95.31 99 PRO A C 1
ATOM 741 O O . PRO A 1 99 ? -16.344 4.538 4.041 1.00 95.31 99 PRO A O 1
ATOM 744 N N . VAL A 1 100 ? -18.141 5.668 4.760 1.00 94.00 100 VAL A N 1
ATOM 745 C CA . VAL A 1 100 ? -18.567 4.650 5.731 1.00 94.00 100 VAL A CA 1
ATOM 746 C C . VAL A 1 100 ? -18.800 3.302 5.039 1.00 94.00 100 VAL A C 1
ATOM 748 O O . VAL A 1 100 ? -19.716 3.193 4.223 1.00 94.00 100 VAL A O 1
ATOM 751 N N . GLY A 1 101 ? -18.084 2.270 5.483 1.00 92.00 101 GLY A N 1
ATOM 752 C CA . GLY A 1 101 ? -18.309 0.877 5.081 1.00 92.00 101 GLY A CA 1
ATOM 753 C C . GLY A 1 101 ? -17.457 0.397 3.909 1.00 92.00 101 GLY A C 1
ATOM 754 O O . GLY A 1 101 ? -17.639 -0.747 3.500 1.00 92.00 101 GLY A O 1
ATOM 755 N N . ASP A 1 102 ? -16.554 1.243 3.412 1.00 95.38 102 ASP A N 1
ATOM 756 C CA . ASP A 1 102 ? -15.537 0.870 2.435 1.00 95.38 102 ASP A CA 1
ATOM 757 C C . ASP A 1 102 ? -14.219 0.546 3.142 1.00 95.38 102 ASP A C 1
ATOM 759 O O . ASP A 1 102 ? -13.787 1.272 4.042 1.00 95.38 102 ASP A O 1
ATOM 763 N N . ASP A 1 103 ? -13.567 -0.527 2.698 1.00 96.94 103 ASP A N 1
ATOM 764 C CA . ASP A 1 103 ? -12.356 -1.039 3.334 1.00 96.94 103 ASP A CA 1
ATOM 765 C C . ASP A 1 103 ? -11.124 -0.823 2.446 1.00 96.94 103 ASP A C 1
ATOM 767 O O . ASP A 1 103 ? -11.172 -1.005 1.224 1.00 96.94 103 ASP A O 1
ATOM 771 N N . LEU A 1 104 ? -9.990 -0.506 3.076 1.00 98.00 104 LEU A N 1
ATOM 772 C CA . LEU A 1 104 ? -8.680 -0.439 2.430 1.00 98.00 104 LEU A CA 1
ATOM 773 C C . LEU A 1 104 ? -7.835 -1.646 2.832 1.00 98.00 104 LEU A C 1
ATOM 775 O O . LEU A 1 104 ? -7.458 -1.797 3.997 1.00 98.00 104 LEU A O 1
ATOM 779 N N . VAL A 1 105 ? -7.429 -2.449 1.854 1.00 97.69 105 VAL A N 1
ATOM 780 C CA . VAL A 1 105 ? -6.490 -3.553 2.075 1.00 97.69 105 VAL A CA 1
ATOM 781 C C . VAL A 1 105 ? -5.254 -3.349 1.209 1.00 97.69 105 VAL A C 1
ATOM 783 O O . VAL A 1 105 ? -5.352 -3.236 -0.007 1.00 97.69 105 VAL A O 1
ATOM 786 N N . ILE A 1 106 ? -4.069 -3.333 1.819 1.00 97.25 106 ILE A N 1
ATOM 787 C CA . ILE A 1 106 ? -2.792 -3.304 1.093 1.00 97.25 106 ILE A CA 1
ATOM 788 C C . ILE A 1 106 ? -1.909 -4.418 1.647 1.00 97.25 106 ILE A C 1
ATOM 790 O O . ILE A 1 106 ? -1.562 -4.423 2.831 1.00 97.25 106 ILE A O 1
ATOM 794 N N . ASN A 1 107 ? -1.525 -5.355 0.782 1.00 95.56 107 ASN A N 1
ATOM 795 C CA . ASN A 1 107 ? -0.638 -6.455 1.132 1.00 95.56 107 ASN A CA 1
ATOM 796 C C . ASN A 1 107 ? 0.544 -6.569 0.166 1.00 95.56 107 ASN A C 1
ATOM 798 O O . ASN A 1 107 ? 0.372 -6.481 -1.052 1.00 95.56 107 ASN A O 1
ATOM 802 N N . GLY A 1 108 ? 1.730 -6.856 0.704 1.00 94.19 108 GLY A N 1
ATOM 803 C CA . GLY A 1 108 ? 2.804 -7.436 -0.096 1.00 94.19 108 GLY A CA 1
ATOM 804 C C . GLY A 1 108 ? 3.497 -6.466 -1.054 1.00 94.19 108 GLY A C 1
ATOM 805 O O . GLY A 1 108 ? 3.811 -6.846 -2.182 1.00 94.19 108 GLY A O 1
ATOM 806 N N . LEU A 1 109 ? 3.730 -5.222 -0.634 1.00 96.00 109 LEU A N 1
ATOM 807 C CA . LEU A 1 109 ? 4.399 -4.198 -1.441 1.00 96.00 109 LEU A CA 1
ATOM 808 C C . LEU A 1 109 ? 5.649 -3.652 -0.753 1.00 96.00 109 LEU A C 1
ATOM 810 O O . LEU A 1 109 ? 5.699 -3.514 0.469 1.00 96.00 109 LEU A O 1
ATOM 814 N N . VAL A 1 110 ? 6.629 -3.251 -1.563 1.00 95.56 110 VAL A N 1
ATOM 815 C CA . VAL A 1 110 ? 7.673 -2.313 -1.140 1.00 95.56 110 VAL A CA 1
ATOM 816 C C . VAL A 1 110 ? 7.257 -0.929 -1.620 1.00 95.56 110 VAL A C 1
ATOM 818 O O . VAL A 1 110 ? 7.202 -0.677 -2.821 1.00 95.56 110 VAL A O 1
ATOM 821 N N . LEU A 1 111 ? 6.984 -0.010 -0.704 1.00 95.31 111 LEU A N 1
ATOM 822 C CA . LEU A 1 111 ? 6.825 1.401 -1.034 1.00 95.31 111 LEU A CA 1
ATOM 823 C C . LEU A 1 111 ? 8.163 2.080 -0.800 1.00 95.31 111 LEU A C 1
ATOM 825 O O . LEU A 1 111 ? 8.825 1.825 0.210 1.00 95.31 111 LEU A O 1
ATOM 829 N N . GLN A 1 112 ? 8.581 2.938 -1.724 1.00 94.31 112 GLN A N 1
ATOM 830 C CA . GLN A 1 112 ? 9.815 3.675 -1.529 1.00 94.31 112 GLN A CA 1
ATOM 831 C C . GLN A 1 112 ? 9.805 5.088 -2.094 1.00 94.31 112 GLN A C 1
ATOM 833 O O . GLN A 1 112 ? 9.003 5.448 -2.951 1.00 94.31 112 GLN A O 1
ATOM 838 N N . ALA A 1 113 ? 10.781 5.866 -1.645 1.00 91.75 113 ALA A N 1
ATOM 839 C CA . ALA A 1 113 ? 11.142 7.155 -2.204 1.00 91.75 113 ALA A CA 1
ATOM 840 C C . ALA A 1 113 ? 10.060 8.252 -2.118 1.00 91.75 113 ALA A C 1
ATOM 842 O O . ALA A 1 113 ? 10.122 9.212 -2.888 1.00 91.75 113 ALA A O 1
ATOM 843 N N . TRP A 1 114 ? 9.111 8.149 -1.183 1.00 90.94 114 TRP A N 1
ATOM 844 C CA . TRP A 1 114 ? 8.130 9.209 -0.922 1.00 90.94 114 TRP A CA 1
ATOM 845 C C . TRP A 1 114 ? 8.742 10.361 -0.101 1.00 90.94 114 TRP A C 1
ATOM 847 O O . TRP A 1 114 ? 9.742 10.175 0.598 1.00 90.94 114 TRP A O 1
ATOM 857 N N . GLY A 1 115 ? 8.151 11.555 -0.209 1.00 87.50 115 GLY A N 1
ATOM 858 C CA . GLY A 1 115 ? 8.597 12.795 0.448 1.00 87.50 115 GLY A CA 1
ATOM 859 C C . GLY A 1 115 ? 7.656 13.362 1.521 1.00 87.50 115 GLY A C 1
ATOM 860 O O . GLY A 1 115 ? 7.890 14.478 1.978 1.00 87.50 115 GLY A O 1
ATOM 861 N N . GLY A 1 116 ? 6.584 12.646 1.866 1.00 90.12 116 GLY A N 1
ATOM 862 C CA . GLY A 1 116 ? 5.665 12.988 2.957 1.00 90.12 116 GLY A CA 1
ATOM 863 C C . GLY A 1 116 ? 5.146 11.739 3.671 1.00 90.12 116 GLY A C 1
ATOM 864 O O . GLY A 1 116 ? 5.928 10.967 4.216 1.00 90.12 116 GLY A O 1
ATOM 865 N N . VAL A 1 117 ? 3.834 11.501 3.644 1.00 92.56 117 VAL A N 1
ATOM 866 C CA . VAL A 1 117 ? 3.256 10.281 4.234 1.00 92.56 117 VAL A CA 1
ATOM 867 C C . VAL A 1 117 ? 3.389 9.104 3.262 1.00 92.56 117 VAL A C 1
ATOM 869 O O . VAL A 1 117 ? 3.099 9.256 2.072 1.00 92.56 117 VAL A O 1
ATOM 872 N N . GLY A 1 118 ? 3.828 7.940 3.752 1.00 94.25 118 GLY A N 1
ATOM 873 C CA . GLY A 1 118 ? 3.949 6.717 2.949 1.00 94.25 118 GLY A CA 1
ATOM 874 C C . GLY A 1 118 ? 2.591 6.086 2.616 1.00 94.25 118 GLY A C 1
ATOM 875 O O . GLY A 1 118 ? 2.318 5.765 1.462 1.00 94.25 118 GLY A O 1
ATOM 876 N N . ILE A 1 119 ? 1.721 5.939 3.613 1.00 97.12 119 ILE A N 1
ATOM 877 C CA . ILE A 1 119 ? 0.321 5.526 3.452 1.00 97.12 119 ILE A CA 1
ATOM 878 C C . ILE A 1 119 ? -0.547 6.429 4.323 1.00 97.12 119 ILE A C 1
ATOM 880 O O . ILE A 1 119 ? -0.359 6.474 5.536 1.00 97.12 119 ILE A O 1
ATOM 884 N N . GLU A 1 120 ? -1.495 7.135 3.715 1.00 97.50 120 GLU A N 1
ATOM 885 C CA . GLU A 1 120 ? -2.488 7.955 4.409 1.00 97.50 120 GLU A CA 1
ATOM 886 C C . GLU A 1 120 ? -3.885 7.377 4.160 1.00 97.50 120 GLU A C 1
ATOM 888 O O . GLU A 1 120 ? -4.378 7.400 3.034 1.00 97.50 120 GLU A O 1
ATOM 893 N N . ALA A 1 121 ? -4.521 6.860 5.205 1.00 97.69 121 ALA A N 1
ATOM 894 C CA . ALA A 1 121 ? -5.857 6.287 5.157 1.00 97.69 121 ALA A CA 1
ATOM 895 C C . ALA A 1 121 ? -6.792 7.107 6.057 1.00 97.69 121 ALA A C 1
ATOM 897 O O . ALA A 1 121 ? -6.713 7.029 7.282 1.00 97.69 121 ALA A O 1
ATOM 898 N N . LEU A 1 122 ? -7.660 7.913 5.445 1.00 97.69 122 LEU A N 1
ATOM 899 C CA . LEU A 1 122 ? -8.664 8.735 6.119 1.00 97.69 122 LEU A CA 1
ATOM 900 C C . LEU A 1 122 ? -10.040 8.109 5.875 1.00 97.69 122 LEU A C 1
ATOM 902 O O . LEU A 1 122 ? -10.531 8.114 4.752 1.00 97.69 122 LEU A O 1
ATOM 906 N N . LEU A 1 123 ? -10.648 7.525 6.899 1.00 96.12 123 LEU A N 1
ATOM 907 C CA . LEU A 1 123 ? -11.909 6.800 6.786 1.00 96.12 123 LEU A CA 1
ATOM 908 C C . LEU A 1 123 ? -12.987 7.479 7.627 1.00 96.12 123 LEU A C 1
ATOM 910 O O . LEU A 1 123 ? -12.706 8.201 8.580 1.00 96.12 123 LEU A O 1
ATOM 914 N N . SER A 1 124 ? -14.247 7.249 7.267 1.00 94.75 124 SER A N 1
ATOM 915 C CA . SER A 1 124 ? -15.413 7.677 8.054 1.00 94.75 124 SER A CA 1
ATOM 916 C C . SER A 1 124 ? -16.130 6.490 8.716 1.00 94.75 124 SER A C 1
ATOM 918 O O . SER A 1 124 ? -17.333 6.556 8.958 1.00 94.75 124 SER A O 1
ATOM 920 N N . GLY A 1 125 ? -15.411 5.399 8.991 1.00 80.88 125 GLY A N 1
ATOM 921 C CA . GLY A 1 125 ? -15.934 4.060 9.280 1.00 80.88 125 GLY A CA 1
ATOM 922 C C . GLY A 1 125 ? -15.688 3.108 8.101 1.00 80.88 125 GLY A C 1
ATOM 923 O O . GLY A 1 125 ? -15.832 3.507 6.957 1.00 80.88 125 GLY A O 1
ATOM 924 N N . GLY A 1 126 ? -15.298 1.866 8.365 1.00 94.19 126 GLY A N 1
ATOM 925 C CA . GLY A 1 126 ? -14.679 0.962 7.380 1.00 94.19 126 GLY A CA 1
ATOM 926 C C . GLY A 1 126 ? -13.333 0.473 7.912 1.00 94.19 126 GLY A C 1
ATOM 927 O O . GLY A 1 126 ? -12.791 1.085 8.837 1.00 94.19 126 GLY A O 1
ATOM 928 N N . ASP A 1 127 ? -12.820 -0.632 7.397 1.00 97.06 127 ASP A N 1
ATOM 929 C CA . ASP A 1 127 ? -11.650 -1.301 7.956 1.00 97.06 127 ASP A CA 1
ATOM 930 C C . ASP A 1 127 ? -10.383 -1.019 7.128 1.00 97.06 127 ASP A C 1
ATOM 932 O O . ASP A 1 127 ? -10.408 -0.858 5.907 1.00 97.06 127 ASP A O 1
ATOM 936 N N . VAL A 1 128 ? -9.237 -0.951 7.803 1.00 97.94 128 VAL A N 1
ATOM 937 C CA . VAL A 1 128 ? -7.915 -0.806 7.189 1.00 97.94 128 VAL A CA 1
ATOM 938 C C . VAL A 1 128 ? -7.068 -2.010 7.561 1.00 97.94 128 VAL A C 1
ATOM 940 O O . VAL A 1 128 ? -6.822 -2.254 8.739 1.00 97.94 128 VAL A O 1
ATOM 943 N N . SER A 1 129 ? -6.554 -2.727 6.564 1.00 97.69 129 SER A N 1
ATOM 944 C CA . SER A 1 129 ? -5.636 -3.851 6.760 1.00 97.69 129 SER A CA 1
ATOM 945 C C . SER A 1 129 ? -4.367 -3.667 5.933 1.00 97.69 129 SER A C 1
ATOM 947 O O . SER A 1 129 ? -4.359 -3.839 4.713 1.00 97.69 129 SER A O 1
ATOM 949 N N . LEU A 1 130 ? -3.265 -3.356 6.614 1.00 97.44 130 LEU A N 1
ATOM 950 C CA . LEU A 1 130 ? -1.939 -3.172 6.030 1.00 97.44 130 LEU A CA 1
ATOM 951 C C . LEU A 1 130 ? -1.037 -4.326 6.458 1.00 97.44 130 LEU A C 1
ATOM 953 O O . LEU A 1 130 ? -0.796 -4.518 7.651 1.00 97.44 130 LEU A O 1
ATOM 957 N N . SER A 1 131 ? -0.529 -5.108 5.503 1.00 95.56 131 SER A N 1
ATOM 958 C CA . SER A 1 131 ? 0.290 -6.273 5.844 1.00 95.56 131 SER A CA 1
ATOM 959 C C . SER A 1 131 ? 1.414 -6.599 4.870 1.00 95.56 131 SER A C 1
ATOM 961 O O . SER A 1 131 ? 1.329 -6.301 3.686 1.00 95.56 131 SER A O 1
ATOM 963 N N . ASP A 1 132 ? 2.483 -7.224 5.370 1.00 94.25 132 ASP A N 1
ATOM 964 C CA . ASP A 1 132 ? 3.634 -7.642 4.550 1.00 94.25 132 ASP A CA 1
ATOM 965 C C . ASP A 1 132 ? 4.219 -6.487 3.720 1.00 94.25 132 ASP A C 1
ATOM 967 O O . ASP A 1 132 ? 4.499 -6.627 2.528 1.00 94.25 132 ASP A O 1
ATOM 971 N N . LEU A 1 133 ? 4.346 -5.316 4.347 1.00 94.75 133 LEU A N 1
ATOM 972 C CA . LEU A 1 133 ? 4.815 -4.105 3.681 1.00 94.75 133 LEU A CA 1
ATOM 973 C C . LEU A 1 133 ? 6.260 -3.808 4.051 1.00 94.75 133 LEU A C 1
ATOM 975 O O . LEU A 1 133 ? 6.663 -3.928 5.209 1.00 94.75 133 LEU A O 1
ATOM 979 N N . GLU A 1 134 ? 7.016 -3.315 3.082 1.00 94.00 134 GLU A N 1
ATOM 980 C CA . GLU A 1 134 ? 8.286 -2.653 3.336 1.00 94.00 134 GLU A CA 1
ATOM 981 C C . GLU A 1 134 ? 8.199 -1.187 2.912 1.00 94.00 134 GLU A C 1
ATOM 983 O O . GLU A 1 134 ? 7.876 -0.878 1.773 1.00 94.00 134 GLU A O 1
ATOM 988 N N . LEU A 1 135 ? 8.488 -0.271 3.829 1.00 93.38 135 LEU A N 1
ATOM 989 C CA . LEU A 1 135 ? 8.362 1.166 3.624 1.00 93.38 135 LEU A CA 1
ATOM 990 C C . LEU A 1 135 ? 9.758 1.795 3.727 1.00 93.38 135 LEU A C 1
ATOM 992 O O . LEU A 1 135 ? 10.377 1.733 4.784 1.00 93.38 135 LEU A O 1
ATOM 996 N N . ARG A 1 136 ? 10.252 2.433 2.658 1.00 91.44 136 ARG A N 1
ATOM 997 C CA . ARG A 1 136 ? 11.536 3.163 2.628 1.00 91.44 136 ARG A CA 1
ATOM 998 C C . ARG A 1 136 ? 11.395 4.624 2.175 1.00 91.44 136 ARG A C 1
ATOM 1000 O O . ARG A 1 136 ? 11.152 4.876 0.997 1.00 91.44 136 ARG A O 1
ATOM 1007 N N . SER A 1 137 ? 11.590 5.610 3.048 1.00 85.62 137 SER A N 1
ATOM 1008 C CA . SER A 1 137 ? 11.447 7.020 2.626 1.00 85.62 137 SER A CA 1
ATOM 1009 C C . SER A 1 137 ? 12.521 7.438 1.595 1.00 85.62 137 SER A C 1
ATOM 1011 O O . SER A 1 137 ? 13.583 6.817 1.499 1.00 85.62 137 SER A O 1
ATOM 1013 N N . ALA A 1 138 ? 12.281 8.493 0.797 1.00 76.62 138 ALA A N 1
ATOM 1014 C CA . ALA A 1 138 ? 13.331 9.071 -0.072 1.00 76.62 138 ALA A CA 1
ATOM 1015 C C . ALA A 1 138 ? 14.406 9.827 0.714 1.00 76.62 138 ALA A C 1
ATOM 1017 O O . ALA A 1 138 ? 15.468 10.151 0.167 1.00 76.62 138 ALA A O 1
ATOM 1018 N N . ALA A 1 139 ? 14.118 10.179 1.966 1.00 62.31 139 ALA A N 1
ATOM 1019 C CA . ALA A 1 139 ? 14.937 11.083 2.737 1.00 62.31 139 ALA A CA 1
ATOM 1020 C C . ALA A 1 139 ? 16.169 10.344 3.264 1.00 62.31 139 ALA A C 1
ATOM 1022 O O . ALA A 1 139 ? 16.199 9.816 4.372 1.00 62.31 139 ALA A O 1
ATOM 1023 N N . GLY A 1 140 ? 17.256 10.406 2.496 1.00 59.81 140 GLY A N 1
ATOM 1024 C CA . GLY A 1 140 ? 18.592 10.320 3.069 1.00 59.81 140 GLY A CA 1
ATOM 1025 C C . GLY A 1 140 ? 18.761 11.435 4.108 1.00 59.81 140 GLY A C 1
ATOM 1026 O O . GLY A 1 140 ? 19.159 12.546 3.777 1.00 59.81 140 GLY A O 1
ATOM 1027 N N . CYS A 1 141 ? 18.431 11.152 5.366 1.00 56.88 141 CYS A N 1
ATOM 1028 C CA . CYS A 1 141 ? 18.719 11.960 6.552 1.00 56.88 141 CYS A CA 1
ATOM 1029 C C . CYS A 1 141 ? 18.196 13.411 6.636 1.00 56.88 141 CYS A C 1
ATOM 1031 O O . CYS A 1 141 ? 18.574 14.111 7.579 1.00 56.88 141 CYS A O 1
ATOM 1033 N N . SER A 1 142 ? 17.367 13.930 5.726 1.00 58.25 142 SER A N 1
ATOM 1034 C CA . SER A 1 142 ? 16.905 15.325 5.827 1.00 58.25 142 SER A CA 1
ATOM 1035 C C . SER A 1 142 ? 15.649 15.473 6.698 1.00 58.25 142 SER A C 1
ATOM 1037 O O . SER A 1 142 ? 14.576 15.773 6.191 1.00 58.25 142 SER A O 1
ATOM 1039 N N . PHE A 1 143 ? 15.797 15.340 8.021 1.00 53.44 143 PHE A N 1
ATOM 1040 C CA . PHE A 1 143 ? 14.711 15.510 9.010 1.00 53.44 143 PHE A CA 1
ATOM 1041 C C . PHE A 1 143 ? 14.017 16.881 8.994 1.00 53.44 143 PHE A C 1
ATOM 1043 O O . PHE A 1 143 ? 12.942 17.051 9.556 1.00 53.44 143 PHE A O 1
ATOM 1050 N N . ALA A 1 144 ? 14.643 17.902 8.408 1.00 48.88 144 ALA A N 1
ATOM 1051 C CA . ALA A 1 144 ? 14.241 19.288 8.626 1.00 48.88 144 ALA A CA 1
ATOM 1052 C C . ALA A 1 144 ? 13.018 19.754 7.812 1.00 48.88 144 ALA A C 1
ATOM 1054 O O . ALA A 1 144 ? 12.636 20.916 7.949 1.00 48.88 144 ALA A O 1
ATOM 1055 N N . ALA A 1 145 ? 12.426 18.910 6.962 1.00 45.44 145 ALA A N 1
ATOM 1056 C CA . ALA A 1 145 ? 11.359 19.342 6.055 1.00 45.44 145 ALA A CA 1
ATOM 1057 C C . ALA A 1 145 ? 10.077 18.505 6.092 1.00 45.44 145 ALA A C 1
ATOM 1059 O O . ALA A 1 145 ? 9.061 18.988 5.596 1.00 45.44 145 ALA A O 1
ATOM 1060 N N . ASN A 1 146 ? 10.082 17.314 6.693 1.00 45.38 146 ASN A N 1
ATOM 1061 C CA . ASN A 1 146 ? 9.019 16.364 6.418 1.00 45.38 146 ASN A CA 1
ATOM 1062 C C . ASN A 1 146 ? 8.381 15.795 7.690 1.00 45.38 146 ASN A C 1
ATOM 1064 O O . ASN A 1 146 ? 9.052 15.249 8.565 1.00 45.38 146 ASN A O 1
ATOM 1068 N N . SER A 1 147 ? 7.055 15.869 7.737 1.00 59.59 147 SER A N 1
ATOM 1069 C CA . SER A 1 147 ? 6.172 15.017 8.532 1.00 59.59 147 SER A CA 1
ATOM 1070 C C . SER A 1 147 ? 6.180 13.583 7.972 1.00 59.59 147 SER A C 1
ATOM 1072 O O . SER A 1 147 ? 5.139 13.083 7.560 1.00 59.59 147 SER A O 1
ATOM 1074 N N . ASP A 1 148 ? 7.362 12.963 7.845 1.00 71.81 148 ASP A N 1
ATOM 1075 C CA . ASP A 1 148 ? 7.557 11.656 7.189 1.00 71.81 148 ASP A CA 1
ATOM 1076 C C . ASP A 1 148 ? 7.007 10.515 8.060 1.00 71.81 148 ASP A C 1
ATOM 1078 O O . ASP A 1 148 ? 7.757 9.696 8.601 1.00 71.81 148 ASP A O 1
ATOM 1082 N N . GLU A 1 149 ? 5.691 10.487 8.246 1.00 87.69 149 GLU A N 1
ATOM 1083 C CA . GLU A 1 149 ? 4.978 9.351 8.806 1.00 87.69 149 GLU A CA 1
ATOM 1084 C C . GLU A 1 149 ? 4.947 8.220 7.776 1.00 87.69 149 GLU A C 1
ATOM 1086 O O . GLU A 1 149 ? 4.561 8.413 6.622 1.00 87.69 149 GLU A O 1
ATOM 1091 N N . ALA A 1 150 ? 5.357 7.017 8.171 1.00 91.56 150 ALA A N 1
ATOM 1092 C CA . ALA A 1 150 ? 5.285 5.865 7.283 1.00 91.56 150 ALA A CA 1
ATOM 1093 C C . ALA A 1 150 ? 3.820 5.505 7.008 1.00 91.56 150 ALA A C 1
ATOM 1095 O O . ALA A 1 150 ? 3.448 5.269 5.860 1.00 91.56 150 ALA A O 1
ATOM 1096 N N . ILE A 1 151 ? 2.997 5.491 8.061 1.00 94.81 151 ILE A N 1
ATOM 1097 C CA . ILE A 1 151 ? 1.574 5.157 8.001 1.00 94.81 151 ILE A CA 1
ATOM 1098 C C . ILE A 1 151 ? 0.788 6.125 8.886 1.00 94.81 151 ILE A C 1
ATOM 1100 O O . ILE A 1 151 ? 1.118 6.305 10.058 1.00 94.81 151 ILE A O 1
ATOM 1104 N N . VAL A 1 152 ? -0.284 6.686 8.335 1.00 95.62 152 VAL A N 1
ATOM 1105 C CA . VAL A 1 152 ? -1.301 7.461 9.047 1.00 95.62 152 VAL A CA 1
ATOM 1106 C C . VAL A 1 152 ? -2.654 6.819 8.771 1.00 95.62 152 VAL A C 1
ATOM 1108 O O . VAL A 1 152 ? -3.057 6.715 7.615 1.00 95.62 152 VAL A O 1
ATOM 1111 N N . ILE A 1 153 ? -3.350 6.396 9.822 1.00 95.62 153 ILE A N 1
ATOM 1112 C CA . ILE A 1 153 ? -4.720 5.875 9.756 1.00 95.62 153 ILE A CA 1
ATOM 1113 C C . ILE A 1 153 ? -5.596 6.760 10.636 1.00 95.62 153 ILE A C 1
ATOM 1115 O O . ILE A 1 153 ? -5.238 7.026 11.779 1.00 95.62 153 ILE A O 1
ATOM 1119 N N . SER A 1 154 ? -6.732 7.217 10.120 1.00 96.50 154 SER A N 1
ATOM 1120 C CA . SER A 1 154 ? -7.688 8.032 10.866 1.00 96.50 154 SER A CA 1
ATOM 1121 C C . SER A 1 154 ? -9.117 7.579 10.585 1.00 96.50 154 SER A C 1
ATOM 1123 O O . SER A 1 154 ? -9.451 7.311 9.433 1.00 96.50 154 SER A O 1
ATOM 1125 N N . GLY A 1 155 ? -9.952 7.479 11.622 1.00 95.19 155 GLY A N 1
ATOM 1126 C CA . GLY A 1 155 ? -11.392 7.226 11.480 1.00 95.19 155 GLY A CA 1
ATOM 1127 C C . GLY A 1 155 ? -11.786 5.814 11.018 1.00 95.19 155 GLY A C 1
ATOM 1128 O O . GLY A 1 155 ? -12.900 5.618 10.527 1.00 95.19 155 GLY A O 1
ATOM 1129 N N . ALA A 1 156 ? -10.897 4.822 11.150 1.00 95.81 156 ALA A N 1
ATOM 1130 C CA . ALA A 1 156 ? -11.202 3.430 10.814 1.00 95.81 156 ALA A CA 1
ATOM 1131 C C . ALA A 1 156 ? -12.094 2.767 11.883 1.00 95.81 156 ALA A C 1
ATOM 1133 O O . ALA A 1 156 ? -11.986 3.037 13.079 1.00 95.81 156 ALA A O 1
ATOM 1134 N N . ASN A 1 157 ? -12.966 1.851 11.474 1.00 95.62 157 ASN A N 1
ATOM 1135 C CA . ASN A 1 157 ? -13.669 0.970 12.400 1.00 95.62 157 ASN A CA 1
ATOM 1136 C C . ASN A 1 157 ? -12.681 -0.047 12.999 1.00 95.62 157 ASN A C 1
ATOM 1138 O O . ASN A 1 157 ? -12.520 -0.104 14.218 1.00 95.62 157 ASN A O 1
ATOM 1142 N N . GLU A 1 158 ? -11.933 -0.755 12.156 1.00 95.56 158 GLU A N 1
ATOM 1143 C CA . GLU A 1 158 ? -10.792 -1.573 12.564 1.00 95.56 158 GLU A CA 1
ATOM 1144 C C . GLU A 1 158 ? -9.532 -1.175 11.789 1.00 95.56 158 GLU A C 1
ATOM 1146 O O . GLU A 1 158 ? -9.549 -1.073 10.567 1.00 95.56 158 GLU A O 1
ATOM 1151 N N . ALA A 1 159 ? -8.422 -0.948 12.491 1.00 95.06 159 ALA A N 1
ATOM 1152 C CA . ALA A 1 159 ? -7.115 -0.701 11.893 1.00 95.06 159 ALA A CA 1
ATOM 1153 C C . ALA A 1 159 ? -6.150 -1.836 12.258 1.00 95.06 159 ALA A C 1
ATOM 1155 O O . ALA A 1 159 ? -5.732 -1.950 13.409 1.00 95.06 159 ALA A O 1
ATOM 1156 N N . SER A 1 160 ? -5.761 -2.648 11.279 1.00 95.81 160 SER A N 1
ATOM 1157 C CA . SER A 1 160 ? -4.775 -3.719 11.423 1.00 95.81 160 SER A CA 1
ATOM 1158 C C . SER A 1 160 ? -3.495 -3.379 10.659 1.00 95.81 160 SER A C 1
ATOM 1160 O O . SER A 1 160 ? -3.518 -3.144 9.449 1.00 95.81 160 SER A O 1
ATOM 1162 N N . VAL A 1 161 ? -2.358 -3.350 11.359 1.00 94.75 161 VAL A N 1
ATOM 1163 C CA . VAL A 1 161 ? -1.030 -3.147 10.763 1.00 94.75 161 VAL A CA 1
ATOM 1164 C C . VAL A 1 161 ? -0.099 -4.273 11.199 1.00 94.75 161 VAL A C 1
ATOM 1166 O O . VAL A 1 161 ? 0.322 -4.335 12.357 1.00 94.75 161 VAL A O 1
ATOM 1169 N N . ASN A 1 162 ? 0.236 -5.167 10.269 1.00 93.19 162 ASN A N 1
ATOM 1170 C CA . ASN A 1 162 ? 0.899 -6.433 10.571 1.00 93.19 162 ASN A CA 1
ATOM 1171 C C . ASN A 1 162 ? 2.119 -6.691 9.676 1.00 93.19 162 ASN A C 1
ATOM 1173 O O . ASN A 1 162 ? 2.019 -6.633 8.456 1.00 93.19 162 ASN A O 1
ATOM 1177 N N 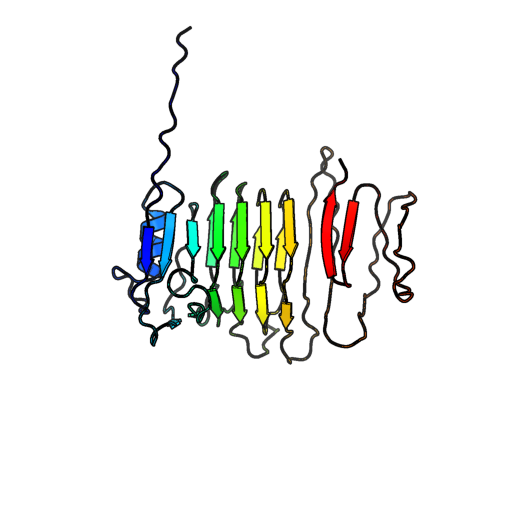. ARG A 1 163 ? 3.267 -7.072 10.245 1.00 92.00 163 ARG A N 1
ATOM 1178 C CA . ARG A 1 163 ? 4.493 -7.378 9.467 1.00 92.00 163 ARG A CA 1
ATOM 1179 C C . ARG A 1 163 ? 4.923 -6.242 8.529 1.00 92.00 163 ARG A C 1
ATOM 1181 O O . ARG A 1 163 ? 5.360 -6.478 7.406 1.00 92.00 163 ARG A O 1
ATOM 1188 N N . VAL A 1 164 ? 4.819 -5.002 8.994 1.00 92.44 164 VAL A N 1
ATOM 1189 C CA . VAL A 1 164 ? 5.355 -3.821 8.314 1.00 92.44 164 VAL A CA 1
ATOM 1190 C C . VAL A 1 164 ? 6.789 -3.576 8.763 1.00 92.44 164 VAL A C 1
ATOM 1192 O O . VAL A 1 164 ? 7.064 -3.422 9.954 1.00 92.44 164 VAL A O 1
ATOM 1195 N N . ARG A 1 165 ? 7.708 -3.498 7.801 1.00 92.50 165 ARG A N 1
ATOM 1196 C CA . ARG A 1 165 ? 9.088 -3.059 8.010 1.00 92.50 165 ARG A CA 1
ATOM 1197 C C . ARG A 1 165 ? 9.262 -1.648 7.464 1.00 92.50 165 ARG A C 1
ATOM 1199 O O . ARG A 1 165 ? 9.268 -1.460 6.254 1.00 92.50 165 ARG A O 1
ATOM 1206 N N . ALA A 1 166 ? 9.433 -0.663 8.334 1.00 90.19 166 ALA A N 1
ATOM 1207 C CA . ALA A 1 166 ? 9.713 0.711 7.933 1.00 90.19 166 ALA A CA 1
ATOM 1208 C C . ALA A 1 166 ? 11.191 1.043 8.164 1.00 90.19 166 ALA A C 1
ATOM 1210 O O . ALA A 1 166 ? 11.713 0.861 9.263 1.00 90.19 166 ALA A O 1
ATOM 1211 N N . VAL A 1 167 ? 11.865 1.527 7.127 1.00 87.62 167 VAL A N 1
ATOM 1212 C CA . VAL A 1 167 ? 13.291 1.852 7.120 1.00 87.62 167 VAL A CA 1
ATOM 1213 C C . VAL A 1 167 ? 13.453 3.314 6.738 1.00 87.62 167 VAL A C 1
ATOM 1215 O O . VAL A 1 167 ? 12.816 3.802 5.804 1.00 87.62 167 VAL A O 1
ATOM 1218 N N . ASP A 1 168 ? 14.321 4.010 7.464 1.00 85.44 168 ASP A N 1
ATOM 1219 C CA . ASP A 1 168 ? 14.648 5.410 7.214 1.00 85.44 168 ASP A CA 1
ATOM 1220 C C . ASP A 1 168 ? 13.427 6.357 7.265 1.00 85.44 168 ASP A C 1
ATOM 1222 O O . ASP A 1 168 ? 13.363 7.347 6.538 1.00 85.44 168 ASP A O 1
ATOM 1226 N N . VAL A 1 169 ? 12.438 6.070 8.116 1.00 82.69 169 VAL A N 1
ATOM 1227 C CA . VAL A 1 169 ? 11.227 6.900 8.277 1.00 82.69 169 VAL A CA 1
ATOM 1228 C C . VAL A 1 169 ? 11.350 7.868 9.457 1.00 82.69 169 VAL A C 1
ATOM 1230 O O . VAL A 1 169 ? 12.050 7.580 10.431 1.00 82.69 169 VAL A O 1
ATOM 1233 N N . GLY A 1 170 ? 10.683 9.025 9.375 1.00 79.94 170 GLY A N 1
ATOM 1234 C CA . GLY A 1 170 ? 10.686 10.030 10.443 1.00 79.94 170 GLY A CA 1
ATOM 1235 C C . GLY A 1 170 ? 9.834 9.596 11.635 1.00 79.94 170 GLY A C 1
ATOM 1236 O O . GLY A 1 170 ? 10.322 9.532 12.766 1.00 79.94 170 GLY A O 1
ATOM 1237 N N . MET A 1 171 ? 8.576 9.246 11.366 1.00 83.69 171 MET A N 1
ATOM 1238 C CA . MET A 1 171 ? 7.680 8.586 12.316 1.00 83.69 171 MET A CA 1
ATOM 1239 C C . MET A 1 171 ? 7.150 7.288 11.709 1.00 83.69 171 MET A C 1
ATOM 1241 O O . MET A 1 171 ? 6.972 7.186 10.499 1.00 83.69 171 MET A O 1
ATOM 1245 N N . GLY A 1 172 ? 6.934 6.277 12.549 1.00 88.56 172 GLY A N 1
ATOM 1246 C CA . GLY A 1 172 ? 6.439 4.973 12.117 1.00 88.56 172 GLY A CA 1
ATOM 1247 C C . GLY A 1 172 ? 4.952 4.992 11.760 1.00 88.56 172 GLY A C 1
ATOM 1248 O O . GLY A 1 172 ? 4.561 5.441 10.685 1.00 88.56 172 GLY A O 1
ATOM 1249 N N . ILE A 1 173 ? 4.127 4.473 12.667 1.00 91.31 173 ILE A N 1
ATOM 1250 C CA . ILE A 1 173 ? 2.668 4.409 12.513 1.00 91.31 173 ILE A CA 1
ATOM 1251 C C . ILE A 1 173 ? 2.018 5.454 13.425 1.00 91.31 173 ILE A C 1
ATOM 1253 O O . ILE A 1 173 ? 2.358 5.528 14.610 1.00 91.31 173 ILE A O 1
ATOM 1257 N N . ARG A 1 174 ? 1.056 6.199 12.877 1.00 92.94 174 ARG A N 1
ATOM 1258 C CA . ARG A 1 174 ? 0.087 7.021 13.604 1.00 92.94 174 ARG A CA 1
ATOM 1259 C C . ARG A 1 174 ? -1.318 6.497 13.325 1.00 92.94 174 ARG A C 1
ATOM 1261 O O . ARG A 1 174 ? -1.704 6.371 12.165 1.00 92.94 174 ARG A O 1
ATOM 1268 N N . VAL A 1 175 ? -2.066 6.194 14.381 1.00 91.31 175 VAL A N 1
ATOM 1269 C CA . VAL A 1 175 ? -3.483 5.815 14.289 1.00 91.31 175 VAL A CA 1
ATOM 1270 C C . VAL A 1 175 ? -4.296 6.759 15.162 1.00 91.31 175 VAL A C 1
ATOM 1272 O O . VAL A 1 175 ? -4.011 6.902 16.350 1.00 91.31 175 VAL A O 1
ATOM 1275 N N . GLU A 1 176 ? -5.296 7.391 14.565 1.00 93.75 176 GLU A N 1
ATOM 1276 C CA . GLU A 1 176 ? -6.182 8.375 15.179 1.00 93.75 176 GLU A CA 1
ATOM 1277 C C . GLU A 1 176 ? -7.638 7.940 14.988 1.00 93.75 176 GLU A C 1
ATOM 1279 O O . GLU A 1 176 ? -7.972 7.243 14.029 1.00 93.75 176 GLU A O 1
ATOM 1284 N N . GLU A 1 177 ? -8.511 8.330 15.919 1.00 92.56 177 GLU A N 1
ATOM 1285 C CA . GLU A 1 177 ? -9.977 8.210 15.796 1.00 92.56 177 GLU A CA 1
ATOM 1286 C C . GLU A 1 177 ? -10.494 6.824 15.344 1.00 92.56 177 GLU A C 1
ATOM 1288 O O . GLU A 1 177 ? -11.573 6.719 14.767 1.00 92.56 177 GLU A O 1
ATOM 1293 N N . SER A 1 178 ? -9.735 5.751 15.597 1.00 90.06 178 SER A N 1
ATOM 1294 C CA . SER A 1 178 ? -10.075 4.396 15.151 1.00 90.06 178 SER A CA 1
ATOM 1295 C C . SER A 1 178 ? -10.697 3.589 16.290 1.00 90.06 178 SER A C 1
ATOM 1297 O O . SER A 1 178 ? -10.214 3.653 17.422 1.00 90.06 178 SER A O 1
ATOM 1299 N N . ALA A 1 179 ? -11.770 2.840 16.017 1.00 89.81 179 ALA A N 1
ATOM 1300 C CA . ALA A 1 179 ? -12.535 2.167 17.073 1.00 89.81 179 ALA A CA 1
ATOM 1301 C C . ALA A 1 179 ? -11.820 0.923 17.636 1.00 89.81 179 ALA A C 1
ATOM 1303 O O . ALA A 1 179 ? -11.880 0.670 18.840 1.00 89.81 179 ALA A O 1
ATOM 1304 N N . SER A 1 180 ? -11.116 0.175 16.783 1.00 90.88 180 SER A N 1
ATOM 1305 C CA . SER A 1 180 ? -10.268 -0.963 17.147 1.00 90.88 180 SER A CA 1
ATOM 1306 C C . SER A 1 180 ? -8.924 -0.869 16.429 1.00 90.88 180 SER A C 1
ATOM 1308 O O . SER A 1 180 ? -8.872 -0.482 15.263 1.00 90.88 180 SER A O 1
ATOM 1310 N N . VAL A 1 181 ? -7.831 -1.212 17.117 1.00 89.62 181 VAL A N 1
ATOM 1311 C CA . VAL A 1 181 ? -6.472 -1.141 16.561 1.00 89.62 181 VAL A CA 1
ATOM 1312 C C . VAL A 1 181 ? -5.678 -2.397 16.923 1.00 89.62 181 VAL A C 1
ATOM 1314 O O . VAL A 1 181 ? -5.449 -2.675 18.101 1.00 89.62 181 VAL A O 1
ATOM 1317 N N . GLU A 1 182 ? -5.197 -3.120 15.911 1.00 92.19 182 GLU A N 1
ATOM 1318 C CA . GLU A 1 182 ? -4.238 -4.219 16.037 1.00 92.19 182 GLU A CA 1
ATOM 1319 C C . GLU A 1 182 ? -2.923 -3.845 15.340 1.00 92.19 182 GLU A C 1
ATOM 1321 O O . GLU A 1 182 ? -2.877 -3.588 14.141 1.00 92.19 182 GLU A O 1
ATOM 1326 N N . ILE A 1 183 ? -1.819 -3.839 16.087 1.00 90.50 183 ILE A N 1
ATOM 1327 C CA . ILE A 1 183 ? -0.480 -3.587 15.543 1.00 90.50 183 ILE A CA 1
ATOM 1328 C C . ILE A 1 183 ? 0.431 -4.723 15.989 1.00 90.50 183 ILE A C 1
ATOM 1330 O O . ILE A 1 183 ? 0.745 -4.839 17.173 1.00 90.50 183 ILE A O 1
ATOM 1334 N N . SER A 1 184 ? 0.866 -5.562 15.049 1.00 89.75 184 SER A N 1
ATOM 1335 C CA . SER A 1 184 ? 1.611 -6.786 15.354 1.00 89.75 184 SER A CA 1
ATOM 1336 C C . SER A 1 184 ? 2.789 -7.022 14.399 1.00 89.75 184 SER A C 1
ATOM 1338 O O . SER A 1 184 ? 2.788 -6.624 13.240 1.00 89.75 184 SER A O 1
ATOM 1340 N N . ALA A 1 185 ? 3.860 -7.636 14.910 1.00 89.31 185 ALA A N 1
ATOM 1341 C CA . ALA A 1 185 ? 5.034 -8.056 14.130 1.00 89.31 185 ALA A CA 1
ATOM 1342 C C . ALA A 1 185 ? 5.716 -6.970 13.255 1.00 89.31 185 ALA A C 1
ATOM 1344 O O . ALA A 1 185 ? 6.364 -7.300 12.264 1.00 89.31 185 ALA A O 1
ATOM 1345 N N . ASN A 1 186 ? 5.604 -5.689 13.617 1.00 87.12 186 ASN A N 1
ATOM 1346 C CA . ASN A 1 186 ? 6.203 -4.581 12.866 1.00 87.12 186 ASN A CA 1
ATOM 1347 C C . ASN A 1 186 ? 7.654 -4.305 13.300 1.00 87.12 186 ASN A C 1
ATOM 1349 O O . ASN A 1 186 ? 8.013 -4.493 14.463 1.00 87.12 186 ASN A O 1
ATOM 1353 N N . SER A 1 187 ? 8.486 -3.825 12.374 1.00 88.25 187 SER A N 1
ATOM 1354 C CA . SER A 1 187 ? 9.887 -3.464 12.611 1.00 88.25 187 SER A CA 1
ATOM 1355 C C . SER A 1 187 ? 10.177 -2.064 12.077 1.00 88.25 187 SER A C 1
ATOM 1357 O O . SER A 1 187 ? 9.814 -1.736 10.950 1.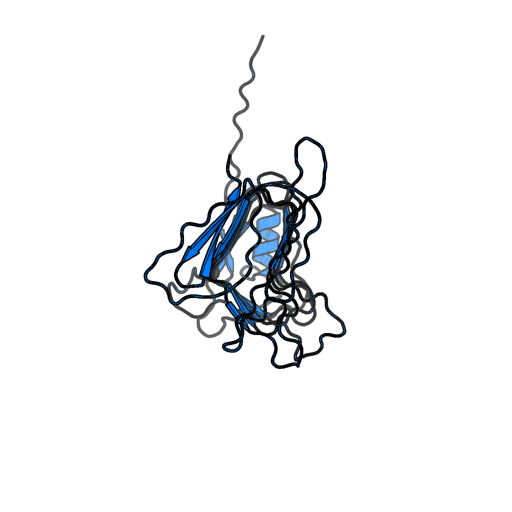00 88.25 187 SER A O 1
ATOM 1359 N N . PHE A 1 188 ? 10.842 -1.239 12.884 1.00 85.88 188 PHE A N 1
ATOM 1360 C CA . PHE A 1 188 ? 11.195 0.133 12.529 1.00 85.88 188 PHE A CA 1
ATOM 1361 C C . PHE A 1 188 ? 12.699 0.312 12.664 1.00 85.88 188 PHE A C 1
ATOM 1363 O O . PHE A 1 188 ? 13.258 0.264 13.761 1.00 85.88 188 PHE A O 1
ATOM 1370 N N . GLU A 1 189 ? 13.356 0.524 11.535 1.00 84.56 189 GLU A N 1
ATOM 1371 C CA . GLU A 1 189 ? 14.779 0.797 11.460 1.00 84.56 189 GLU A CA 1
ATOM 1372 C C . GLU A 1 189 ? 14.955 2.306 11.312 1.00 84.56 189 GLU A C 1
ATOM 1374 O O . GLU A 1 189 ? 14.638 2.901 10.280 1.00 84.56 189 GLU A O 1
ATOM 1379 N N . GLY A 1 190 ? 15.415 2.934 12.397 1.00 70.56 190 GLY A N 1
ATOM 1380 C CA . GLY A 1 190 ? 15.691 4.363 12.408 1.00 70.56 190 GLY A CA 1
ATOM 1381 C C . GLY A 1 190 ? 16.717 4.719 11.341 1.00 70.56 190 GLY A C 1
ATOM 1382 O O . GLY A 1 190 ? 17.686 3.984 11.131 1.00 70.56 190 GLY A O 1
ATOM 1383 N N . SER A 1 191 ? 16.524 5.873 10.707 1.00 64.75 191 SER A N 1
ATOM 1384 C CA . SER A 1 191 ? 17.537 6.400 9.811 1.00 64.75 191 SER A CA 1
ATOM 1385 C C . SER A 1 191 ? 18.809 6.649 10.618 1.00 64.75 191 SER A C 1
ATOM 1387 O O . SER A 1 191 ? 18.758 7.179 11.730 1.00 64.75 191 SER A O 1
ATOM 1389 N N . GLY A 1 192 ? 19.974 6.230 10.119 1.00 61.06 192 GLY A N 1
ATOM 1390 C CA . GLY A 1 192 ? 21.278 6.374 10.796 1.00 61.06 192 GLY A CA 1
ATOM 1391 C C . GLY A 1 192 ? 21.740 7.832 10.989 1.00 61.06 192 GLY A C 1
ATOM 1392 O O . GLY A 1 192 ? 22.934 8.121 11.015 1.00 61.06 192 GLY A O 1
ATOM 1393 N N . CYS A 1 193 ? 20.797 8.762 11.077 1.00 60.25 193 CYS A N 1
ATOM 1394 C CA . CYS A 1 193 ? 20.911 10.180 10.820 1.00 60.25 193 CYS A CA 1
ATOM 1395 C C . CYS A 1 193 ? 20.872 11.033 12.106 1.00 60.25 193 CYS A C 1
ATOM 1397 O O . CYS A 1 193 ? 20.889 12.258 12.025 1.00 60.25 193 CYS A O 1
ATOM 1399 N N . GLY A 1 194 ? 20.905 10.417 13.293 1.00 52.66 194 GLY A N 1
ATOM 1400 C CA . GLY A 1 194 ? 21.282 11.093 14.543 1.00 52.66 194 GLY A CA 1
ATOM 1401 C C . GLY A 1 194 ? 20.150 11.452 15.509 1.00 52.66 194 GLY A C 1
ATOM 1402 O O . GLY A 1 194 ? 20.452 11.805 16.647 1.00 52.66 194 GLY A O 1
ATOM 1403 N N . GLU A 1 195 ? 18.884 11.286 15.129 1.00 54.06 195 GLU A N 1
ATOM 1404 C CA . GLU A 1 195 ? 17.772 11.202 16.081 1.00 54.06 195 GLU A CA 1
ATOM 1405 C C . GLU A 1 195 ? 17.274 9.757 16.119 1.00 54.06 195 GLU A C 1
ATOM 1407 O O . GLU A 1 195 ? 17.034 9.144 15.080 1.00 54.06 195 GLU A O 1
ATOM 1412 N N . GLN A 1 196 ? 17.195 9.176 17.319 1.00 54.12 196 GLN A N 1
ATOM 1413 C CA . GLN A 1 196 ? 16.633 7.839 17.493 1.00 54.12 196 GLN A CA 1
ATOM 1414 C C . GLN A 1 196 ? 15.184 7.874 17.000 1.00 54.12 196 GLN A C 1
ATOM 1416 O O . GLN A 1 196 ? 14.372 8.604 17.568 1.00 54.12 196 GLN A O 1
ATOM 1421 N N . GLY A 1 197 ? 14.894 7.145 15.919 1.00 51.28 197 GLY A N 1
ATOM 1422 C CA . GLY A 1 197 ? 13.590 7.160 15.259 1.00 51.28 197 GLY A CA 1
ATOM 1423 C C . GLY A 1 197 ? 12.444 7.010 16.258 1.00 51.28 197 GLY A C 1
ATOM 1424 O O . GLY A 1 197 ? 12.461 6.127 17.120 1.00 51.28 197 GLY A O 1
ATOM 1425 N N . ARG A 1 198 ? 11.448 7.896 16.160 1.00 57.31 198 ARG A N 1
ATOM 1426 C CA . ARG A 1 198 ? 10.207 7.776 16.925 1.00 57.31 198 ARG A CA 1
ATOM 1427 C C . ARG A 1 198 ? 9.369 6.681 16.280 1.00 57.31 198 ARG A C 1
ATOM 1429 O O . ARG A 1 198 ? 8.775 6.864 15.225 1.00 57.31 198 ARG A O 1
ATOM 1436 N N . VAL A 1 199 ? 9.378 5.520 16.920 1.00 55.09 199 VAL A N 1
ATOM 1437 C CA . VAL A 1 199 ? 8.794 4.292 16.371 1.00 55.09 199 VAL A CA 1
ATOM 1438 C C . VAL A 1 199 ? 7.269 4.352 16.288 1.00 55.09 199 VAL A C 1
ATOM 1440 O O . VAL A 1 199 ? 6.680 3.751 15.395 1.00 55.09 199 VAL A O 1
ATOM 1443 N N . MET A 1 200 ? 6.617 5.075 17.196 1.00 55.78 200 MET A N 1
ATOM 1444 C CA . MET A 1 200 ? 5.163 5.056 17.296 1.00 55.78 200 MET A CA 1
ATOM 1445 C C . MET A 1 200 ? 4.674 6.316 17.998 1.00 55.78 200 MET A C 1
ATOM 1447 O O . MET A 1 200 ? 5.246 6.709 19.018 1.00 55.78 200 MET A O 1
ATOM 1451 N N . ASP A 1 201 ? 3.655 6.945 17.425 1.00 51.38 201 ASP A N 1
ATOM 1452 C CA . ASP A 1 201 ? 2.887 8.013 18.052 1.00 51.38 201 ASP A CA 1
ATOM 1453 C C . ASP A 1 201 ? 1.432 7.549 18.040 1.00 51.38 201 ASP A C 1
ATOM 1455 O O . ASP A 1 201 ? 0.769 7.530 17.003 1.00 51.38 201 ASP A O 1
ATOM 1459 N N . PHE A 1 202 ? 0.982 7.045 19.184 1.00 48.81 202 PHE A N 1
ATOM 1460 C CA . PHE A 1 202 ? -0.429 6.786 19.394 1.00 48.81 202 PHE A CA 1
ATOM 1461 C C . PHE A 1 202 ? -1.005 8.004 20.095 1.00 48.81 202 PHE A C 1
ATOM 1463 O O . PHE A 1 202 ? -0.663 8.260 21.249 1.00 48.81 202 PHE A O 1
ATOM 1470 N N . ASP A 1 203 ? -1.921 8.700 19.439 1.00 46.44 203 ASP A N 1
ATOM 1471 C CA . ASP A 1 203 ? -2.843 9.596 20.126 1.00 46.44 203 ASP A CA 1
ATOM 1472 C C . ASP A 1 203 ? -4.250 9.011 19.977 1.00 46.44 203 ASP A C 1
ATOM 1474 O O . ASP A 1 203 ? -5.037 9.454 19.138 1.00 46.44 203 ASP A O 1
ATOM 1478 N N . PRO A 1 204 ? -4.563 7.916 20.700 1.00 44.03 204 PRO A N 1
ATOM 1479 C CA . PRO A 1 204 ? -5.871 7.317 20.592 1.00 44.03 204 PRO A CA 1
ATOM 1480 C C . PRO A 1 204 ? -6.851 8.284 21.247 1.00 44.03 204 PRO A C 1
ATOM 1482 O O . PRO A 1 204 ? -6.897 8.417 22.468 1.00 44.03 204 PRO A O 1
ATOM 1485 N N . VAL A 1 205 ? -7.620 8.997 20.432 1.00 41.62 205 VAL A N 1
ATOM 1486 C CA . VAL A 1 205 ? -8.700 9.846 20.922 1.00 41.62 205 VAL A CA 1
ATOM 1487 C C . VAL A 1 205 ? -9.886 8.944 21.240 1.00 41.62 205 VAL A C 1
ATOM 1489 O O . VAL A 1 205 ? -10.732 8.669 20.392 1.00 41.62 205 VAL A O 1
ATOM 1492 N N . PHE A 1 206 ? -9.950 8.451 22.476 1.00 38.34 206 PHE A N 1
ATOM 1493 C CA . PHE A 1 206 ? -11.136 7.748 22.949 1.00 38.34 206 PHE A CA 1
ATOM 1494 C C . PHE A 1 206 ? -12.216 8.772 23.305 1.00 38.34 206 PHE A C 1
ATOM 1496 O O . PHE A 1 206 ? -12.104 9.501 24.290 1.00 38.34 206 PHE A O 1
ATOM 1503 N N . HIS A 1 207 ? -13.288 8.823 22.516 1.00 38.66 207 HIS A N 1
ATOM 1504 C CA . HIS A 1 207 ? -14.496 9.544 22.901 1.00 38.66 207 HIS A CA 1
ATOM 1505 C C . HIS A 1 207 ? -15.326 8.670 23.845 1.00 38.66 207 HIS A C 1
ATOM 1507 O O . HIS A 1 207 ? -15.987 7.728 23.412 1.00 38.66 207 HIS A O 1
ATOM 1513 N N . ASN A 1 208 ? -15.326 8.986 25.142 1.00 37.78 208 ASN A N 1
ATOM 1514 C CA . ASN A 1 208 ? -16.344 8.444 26.043 1.00 37.78 208 ASN A CA 1
ATOM 1515 C C . ASN A 1 208 ? -17.706 9.129 25.794 1.00 37.78 208 ASN A C 1
ATOM 1517 O O . ASN A 1 208 ? -17.770 10.221 25.225 1.00 37.78 208 ASN A O 1
ATOM 1521 N N . GLU A 1 209 ? -18.811 8.526 26.253 1.00 41.75 209 GLU A N 1
ATOM 1522 C CA . GLU A 1 209 ? -20.168 9.100 26.120 1.00 41.75 209 GLU A CA 1
ATOM 1523 C C . GLU A 1 209 ? -20.309 10.510 26.744 1.00 41.75 209 GLU A C 1
ATOM 1525 O O . GLU A 1 209 ? -21.280 11.220 26.475 1.00 41.75 209 GLU A O 1
ATOM 1530 N N . SER A 1 210 ? -19.344 10.939 27.566 1.00 50.19 210 SER A N 1
ATOM 1531 C CA . SER A 1 210 ? -19.271 12.278 28.163 1.00 50.19 210 SER A CA 1
ATOM 1532 C C . SER A 1 210 ? -18.461 13.313 27.366 1.00 50.19 210 SER A C 1
ATOM 1534 O O . SER A 1 210 ? -18.475 14.484 27.743 1.00 50.19 210 SER A O 1
ATOM 1536 N N . GLY A 1 211 ? -17.802 12.938 26.264 1.00 37.62 211 GLY A N 1
ATOM 1537 C CA . GLY A 1 211 ? -17.033 13.854 25.415 1.00 37.62 211 GLY A CA 1
ATOM 1538 C C . GLY A 1 211 ? -15.717 14.356 26.024 1.00 37.62 211 GLY A C 1
ATOM 1539 O O . GLY A 1 211 ? -15.224 15.404 25.605 1.00 37.62 211 GLY A O 1
ATOM 1540 N N . GLU A 1 212 ? -15.151 13.649 27.005 1.00 39.41 212 GLU A N 1
ATOM 1541 C CA . GLU A 1 212 ? -13.815 13.961 27.529 1.00 39.41 212 GLU A CA 1
ATOM 1542 C C . GLU A 1 212 ? -12.736 13.224 26.726 1.00 39.41 212 GLU A C 1
ATOM 1544 O O . GLU A 1 212 ? -12.890 12.051 26.396 1.00 39.41 212 GLU A O 1
ATOM 1549 N N . LEU A 1 213 ? -11.665 13.949 26.389 1.00 35.81 213 LEU A N 1
ATOM 1550 C CA . LEU A 1 213 ? -10.513 13.452 25.637 1.00 35.81 213 LEU A CA 1
ATOM 1551 C C . LEU A 1 213 ? -9.533 12.769 26.598 1.00 35.81 213 LEU A C 1
ATOM 1553 O O . LEU A 1 213 ? -8.945 13.444 27.447 1.00 35.81 213 LEU A O 1
ATOM 1557 N N . GLU A 1 214 ? -9.305 11.469 26.432 1.00 39.91 214 GLU A N 1
ATOM 1558 C CA . GLU A 1 214 ? -8.174 10.767 27.045 1.00 39.91 214 GLU A CA 1
ATOM 1559 C C . GLU A 1 214 ? -7.285 10.189 25.939 1.00 39.91 214 GLU A C 1
ATOM 1561 O O . GLU A 1 214 ? -7.648 9.205 25.304 1.00 39.91 214 GLU A O 1
ATOM 1566 N N . GLY A 1 215 ? -6.131 10.823 25.701 1.00 36.00 215 GLY A N 1
ATOM 1567 C CA . GLY A 1 215 ? -5.083 10.329 24.803 1.00 36.00 215 GLY A CA 1
ATOM 1568 C C . GLY A 1 215 ? -3.938 9.697 25.596 1.00 36.00 215 GLY A C 1
ATOM 1569 O O . GLY A 1 215 ? -3.567 10.184 26.670 1.00 36.00 215 GLY A O 1
ATOM 1570 N N . SER A 1 216 ? -3.377 8.593 25.100 1.00 39.06 216 SER A N 1
ATOM 1571 C CA . SER A 1 216 ? -2.194 7.946 25.682 1.00 39.06 216 SER A CA 1
ATOM 1572 C C . SER A 1 216 ? -1.163 7.574 24.626 1.00 39.06 216 SER A C 1
ATOM 1574 O O . SER A 1 216 ? -1.420 6.762 23.745 1.00 39.06 216 SER A O 1
ATOM 1576 N N . LEU A 1 217 ? 0.034 8.126 24.819 1.00 37.16 217 LEU A N 1
ATOM 1577 C CA . LEU A 1 217 ? 1.191 8.016 23.945 1.00 37.16 217 LEU A CA 1
ATOM 1578 C C . LEU A 1 217 ? 2.096 6.850 24.352 1.00 37.16 217 LEU A C 1
ATOM 1580 O O . LEU A 1 217 ? 2.648 6.849 25.456 1.00 37.16 217 LEU A O 1
ATOM 1584 N N . PHE A 1 218 ? 2.283 5.874 23.460 1.00 41.16 218 PHE A N 1
ATOM 1585 C CA . PHE A 1 218 ? 3.225 4.768 23.655 1.00 41.16 218 PHE A CA 1
ATOM 1586 C C . PHE A 1 218 ? 4.425 4.902 22.717 1.00 41.16 218 PHE A C 1
ATOM 1588 O O . PHE A 1 218 ? 4.264 4.996 21.507 1.00 41.16 218 PHE A O 1
ATOM 1595 N N . PHE A 1 219 ? 5.635 4.828 23.280 1.00 40.22 219 PHE A N 1
ATOM 1596 C CA . PHE A 1 219 ? 6.884 4.733 22.523 1.00 40.22 219 PHE A CA 1
ATOM 1597 C C . PHE A 1 219 ? 7.553 3.380 22.788 1.00 40.22 219 PHE A C 1
ATOM 1599 O O . PHE A 1 219 ? 7.789 3.026 23.945 1.00 40.22 219 PHE A O 1
ATOM 1606 N N . ILE A 1 220 ? 7.930 2.651 21.735 1.00 41.66 220 ILE A N 1
ATOM 1607 C CA . ILE A 1 220 ? 8.790 1.461 21.835 1.00 41.66 220 ILE A CA 1
ATOM 1608 C C . ILE A 1 220 ? 9.975 1.655 20.887 1.00 41.66 220 ILE A C 1
ATOM 1610 O O . ILE A 1 220 ? 9.832 1.464 19.693 1.00 41.66 220 ILE A O 1
ATOM 1614 N N . SER A 1 221 ? 11.149 2.036 21.396 1.00 37.47 221 SER A N 1
ATOM 1615 C CA . SER A 1 221 ? 12.391 2.070 20.603 1.00 37.47 221 SER A CA 1
ATOM 1616 C C . SER A 1 221 ? 13.152 0.752 20.774 1.00 37.47 221 SER A C 1
ATOM 1618 O O . SER A 1 221 ? 13.404 0.346 21.909 1.00 37.47 221 SER A O 1
ATOM 1620 N N . GLN A 1 222 ? 13.501 0.076 19.673 1.00 40.31 222 GLN A N 1
ATOM 1621 C CA . GLN A 1 222 ? 14.195 -1.225 19.668 1.00 40.31 222 GLN A CA 1
ATOM 1622 C C . GLN A 1 222 ? 15.643 -1.167 19.143 1.00 40.31 222 GLN A C 1
ATOM 1624 O O . GLN A 1 222 ? 16.116 -2.130 18.550 1.00 40.31 222 GLN A O 1
ATOM 1629 N N . ASN A 1 223 ? 16.393 -0.088 19.388 1.00 33.19 223 ASN A N 1
ATOM 1630 C CA . ASN A 1 223 ? 17.832 -0.100 19.101 1.00 33.19 223 ASN A CA 1
ATOM 1631 C C . ASN A 1 223 ? 18.681 0.165 20.353 1.00 33.19 223 ASN A C 1
ATOM 1633 O O . ASN A 1 223 ? 18.521 1.178 21.028 1.00 33.19 223 ASN A O 1
ATOM 1637 N N . ASP A 1 224 ? 19.598 -0.783 20.588 1.00 33.62 224 ASP A N 1
ATOM 1638 C CA . ASP A 1 224 ? 20.454 -1.019 21.757 1.00 33.62 224 ASP A CA 1
ATOM 1639 C C . ASP A 1 224 ? 19.747 -1.470 23.047 1.00 33.62 224 ASP A C 1
ATOM 1641 O O . ASP A 1 224 ? 18.614 -1.113 23.342 1.00 33.62 224 ASP A O 1
ATOM 1645 N N . PHE A 1 225 ? 20.446 -2.302 23.829 1.00 34.97 225 PHE A N 1
ATOM 1646 C CA . PHE A 1 225 ? 20.018 -2.958 25.082 1.00 34.97 225 PHE A CA 1
ATOM 1647 C C . PHE A 1 225 ? 19.546 -2.014 26.214 1.00 34.97 225 PHE A C 1
ATOM 1649 O O . PHE A 1 225 ? 19.303 -2.467 27.333 1.00 34.97 225 PHE A O 1
ATOM 1656 N N . ASP A 1 226 ? 19.365 -0.729 25.927 1.00 31.28 226 ASP A N 1
ATOM 1657 C CA . ASP A 1 226 ? 18.713 0.253 26.773 1.00 31.28 226 ASP A CA 1
ATOM 1658 C C . ASP A 1 226 ? 17.388 0.664 26.124 1.00 31.28 226 ASP A C 1
ATOM 1660 O O . ASP A 1 226 ? 17.304 1.637 25.379 1.00 31.28 226 ASP A O 1
ATOM 1664 N N . LEU A 1 227 ? 16.308 -0.048 26.464 1.00 34.84 227 LEU A N 1
ATOM 1665 C CA . LEU A 1 227 ? 14.956 0.491 26.309 1.00 34.84 227 LEU A CA 1
ATOM 1666 C C . LEU A 1 227 ? 14.895 1.748 27.200 1.00 34.84 227 LEU A C 1
ATOM 1668 O O . LEU A 1 227 ? 14.657 1.661 28.408 1.00 34.84 227 LEU A O 1
ATOM 1672 N N . ALA A 1 228 ? 15.197 2.913 26.635 1.00 27.89 228 ALA A N 1
ATOM 1673 C CA . ALA A 1 228 ? 15.018 4.201 27.279 1.00 27.89 228 ALA A CA 1
ATOM 1674 C C . ALA A 1 228 ? 13.530 4.545 27.187 1.00 27.89 228 ALA A C 1
ATOM 1676 O O . ALA A 1 228 ? 13.070 5.205 26.261 1.00 27.89 228 ALA A O 1
ATOM 1677 N N . VAL A 1 229 ? 12.759 4.057 28.158 1.00 34.16 229 VAL A N 1
ATOM 1678 C CA . VAL A 1 229 ? 11.440 4.626 28.431 1.00 34.16 229 VAL A CA 1
ATOM 1679 C C . VAL A 1 229 ? 11.733 5.986 29.053 1.00 34.16 229 VAL A C 1
ATOM 1681 O O . VAL A 1 229 ? 12.139 6.058 30.212 1.00 34.16 229 VAL A O 1
ATOM 1684 N N . GLY A 1 230 ? 11.637 7.055 28.262 1.00 27.52 230 GLY A N 1
ATOM 1685 C CA . GLY A 1 230 ? 11.595 8.406 28.815 1.00 27.52 230 GLY A CA 1
ATOM 1686 C C . GLY A 1 230 ? 10.427 8.509 29.796 1.00 27.52 230 GLY A C 1
ATOM 1687 O O . GLY A 1 230 ? 9.412 7.844 29.600 1.00 27.52 230 GLY A O 1
ATOM 1688 N N . ASP A 1 231 ? 10.583 9.295 30.864 1.00 28.67 231 ASP A N 1
ATOM 1689 C CA . ASP A 1 231 ? 9.550 9.480 31.888 1.00 28.67 231 ASP A CA 1
ATOM 1690 C C . ASP A 1 231 ? 8.205 9.849 31.246 1.00 28.67 231 ASP A C 1
ATOM 1692 O O . ASP A 1 231 ? 7.996 10.979 30.795 1.00 28.67 231 ASP A O 1
ATOM 1696 N N . VAL A 1 232 ? 7.277 8.892 31.218 1.00 31.61 232 VAL A N 1
ATOM 1697 C CA . VAL A 1 232 ? 5.913 9.129 30.756 1.00 31.61 232 VAL A CA 1
ATOM 1698 C C . VAL A 1 232 ? 5.132 9.728 31.921 1.00 31.61 232 VAL A C 1
ATOM 1700 O O . VAL A 1 232 ? 4.708 9.037 32.847 1.00 31.61 232 VAL A O 1
ATOM 1703 N N . HIS A 1 233 ? 4.991 11.052 31.914 1.00 23.20 233 HIS A N 1
ATOM 1704 C CA . HIS A 1 233 ? 4.120 11.753 32.849 1.00 23.20 233 HIS A CA 1
ATOM 1705 C C . HIS A 1 233 ? 2.691 11.755 32.317 1.00 23.20 233 HIS A C 1
ATOM 1707 O O . HIS A 1 233 ? 2.365 12.514 31.409 1.00 23.20 233 HIS A O 1
ATOM 1713 N N . PHE A 1 234 ? 1.819 10.999 32.968 1.00 34.31 234 PHE A N 1
ATOM 1714 C CA . PHE A 1 234 ? 0.380 11.171 32.834 1.00 34.31 234 PHE A CA 1
ATOM 1715 C C . PHE A 1 234 ? -0.179 11.887 34.068 1.00 34.31 234 PHE A C 1
ATOM 1717 O O . PHE A 1 234 ? 0.275 11.657 35.194 1.00 34.31 234 PHE A O 1
ATOM 1724 N N . ARG A 1 235 ? -1.159 12.779 33.884 1.00 26.39 235 ARG A N 1
ATOM 1725 C CA . ARG A 1 235 ? -1.842 13.452 34.995 1.00 26.39 235 ARG A CA 1
ATOM 1726 C C . ARG A 1 235 ? -3.249 12.895 35.190 1.00 26.39 235 ARG A C 1
ATOM 1728 O O . ARG A 1 235 ? -4.080 13.041 34.313 1.00 26.39 235 ARG A O 1
ATOM 1735 N N . ASN A 1 236 ? -3.489 12.490 36.440 1.00 33.50 236 ASN A N 1
ATOM 1736 C CA . ASN A 1 236 ? -4.774 12.420 37.142 1.00 33.50 236 ASN A CA 1
ATOM 1737 C C . ASN A 1 236 ? -5.742 11.295 36.726 1.00 33.50 236 ASN A C 1
ATOM 1739 O O . ASN A 1 236 ? -6.490 11.474 35.787 1.00 33.50 236 ASN A O 1
ATOM 1743 N N . LEU A 1 237 ? -5.793 10.215 37.522 1.00 34.31 237 LEU A N 1
ATOM 1744 C CA . LEU A 1 237 ? -6.999 9.525 38.029 1.00 34.31 237 LEU A CA 1
ATOM 1745 C C . LEU A 1 237 ? -6.556 8.457 39.061 1.00 34.31 237 LEU A C 1
ATOM 1747 O O . LEU A 1 237 ? -5.478 7.879 38.944 1.00 34.31 237 LEU A O 1
ATOM 1751 N N . GLN A 1 238 ? -7.325 8.259 40.140 1.00 30.47 238 GLN A N 1
ATOM 1752 C CA . GLN A 1 238 ? -6.944 7.419 41.292 1.00 30.47 238 GLN A CA 1
ATOM 1753 C C . GLN A 1 238 ? -7.559 6.006 41.230 1.00 30.47 238 GLN A C 1
ATOM 1755 O O . GLN A 1 238 ? -8.780 5.883 41.230 1.00 30.47 238 GLN A O 1
ATOM 1760 N N . GLY A 1 239 ? -6.737 4.947 41.310 1.00 38.88 239 GLY A N 1
ATOM 1761 C CA . GLY A 1 239 ? -7.180 3.565 41.578 1.00 38.88 239 GLY A CA 1
ATOM 1762 C C . GLY A 1 239 ? -6.073 2.500 41.398 1.00 38.88 239 GLY A C 1
ATOM 1763 O O . GLY A 1 239 ? -5.125 2.760 40.662 1.00 38.88 239 GLY A O 1
ATOM 1764 N N . PRO A 1 240 ? -6.128 1.330 42.078 1.00 31.67 240 PRO A N 1
ATOM 1765 C CA . PRO A 1 240 ? -5.100 0.286 41.972 1.00 31.67 240 PRO A CA 1
ATOM 1766 C C . PRO A 1 240 ? -5.338 -0.690 40.801 1.00 31.67 240 PRO A C 1
ATOM 1768 O O . PRO A 1 240 ? -6.446 -1.193 40.631 1.00 31.67 240 PRO A O 1
ATOM 1771 N N . ALA A 1 241 ? -4.276 -1.029 40.063 1.00 35.91 241 ALA A N 1
ATOM 1772 C CA . ALA A 1 241 ? -4.233 -2.119 39.080 1.00 35.91 241 ALA A CA 1
ATOM 1773 C C . ALA A 1 241 ? -3.453 -3.332 39.632 1.00 35.91 241 ALA A C 1
ATOM 1775 O O . ALA A 1 241 ? -2.594 -3.176 40.504 1.00 35.91 241 ALA A O 1
ATOM 1776 N N . THR A 1 242 ? -3.737 -4.541 39.129 1.00 33.94 242 THR A N 1
ATOM 1777 C CA . THR A 1 242 ? -3.044 -5.782 39.530 1.00 33.94 242 THR A CA 1
ATOM 1778 C C . THR A 1 242 ? -2.303 -6.370 38.337 1.00 33.94 242 THR A C 1
ATOM 1780 O O . THR A 1 242 ? -2.918 -6.652 37.315 1.00 33.94 242 THR A O 1
ATOM 1783 N N . LEU A 1 243 ? -0.995 -6.582 38.477 1.00 34.31 243 LEU A N 1
ATOM 1784 C CA . LEU A 1 243 ? -0.173 -7.257 37.476 1.00 34.31 243 LEU A CA 1
ATOM 1785 C C . LEU A 1 243 ? -0.073 -8.748 37.815 1.00 34.31 243 LEU A C 1
ATOM 1787 O O . LEU A 1 243 ? 0.180 -9.099 38.969 1.00 34.31 243 LEU A O 1
ATOM 1791 N N . THR A 1 244 ? -0.213 -9.626 36.824 1.00 37.81 244 THR A N 1
ATOM 1792 C CA . THR A 1 244 ? 0.200 -11.032 36.951 1.00 37.81 244 THR A CA 1
ATOM 1793 C C . THR A 1 244 ? 1.501 -11.195 36.179 1.00 37.81 244 THR A C 1
ATOM 1795 O O . THR A 1 244 ? 1.502 -11.251 34.957 1.00 37.81 244 THR A O 1
ATOM 1798 N N . SER A 1 245 ? 2.630 -11.178 36.885 1.00 39.44 245 SER A N 1
ATOM 1799 C CA . SER A 1 245 ? 3.933 -11.472 36.285 1.00 39.44 245 SER A CA 1
ATOM 1800 C C . SER A 1 245 ? 4.139 -12.982 36.192 1.00 39.44 245 SER A C 1
ATOM 1802 O O . SER A 1 245 ? 3.893 -13.686 37.175 1.00 39.44 245 SER A O 1
ATOM 1804 N N . ASP A 1 246 ? 4.659 -13.457 35.064 1.00 47.00 246 ASP A N 1
ATOM 1805 C CA . ASP A 1 246 ? 5.230 -14.799 34.954 1.00 47.00 246 ASP A CA 1
ATOM 1806 C C . ASP A 1 246 ? 6.519 -14.874 35.807 1.00 47.00 246 ASP A C 1
ATOM 1808 O O . ASP A 1 246 ? 7.440 -14.078 35.584 1.00 47.00 246 ASP A O 1
ATOM 1812 N N . PRO A 1 247 ? 6.592 -15.755 36.823 1.00 46.91 247 PRO A N 1
ATOM 1813 C CA . PRO A 1 247 ? 7.737 -15.840 37.728 1.00 46.91 247 PRO A CA 1
ATOM 1814 C C . PRO A 1 247 ? 9.030 -16.343 37.067 1.00 46.91 247 PRO A C 1
ATOM 1816 O O . PRO A 1 247 ? 10.092 -16.185 37.673 1.00 46.91 247 PRO A O 1
ATOM 1819 N N . ASP A 1 248 ? 8.968 -16.925 35.865 1.00 53.81 248 ASP A N 1
ATOM 1820 C CA . ASP A 1 248 ? 10.138 -17.498 35.188 1.00 53.81 248 ASP A CA 1
ATOM 1821 C C . ASP A 1 248 ? 10.885 -16.490 34.292 1.00 53.81 248 ASP A C 1
ATOM 1823 O O . ASP A 1 248 ? 11.924 -16.814 33.707 1.00 53.81 248 ASP A O 1
ATOM 1827 N N . LEU A 1 249 ? 10.413 -15.240 34.214 1.00 44.41 249 LEU A N 1
ATOM 1828 C CA . LEU A 1 249 ? 11.085 -14.175 33.471 1.00 44.41 249 LEU A CA 1
ATOM 1829 C C . LEU A 1 249 ? 12.093 -13.409 34.350 1.00 44.41 249 LEU A C 1
ATOM 1831 O O . LEU A 1 249 ? 11.834 -13.152 35.530 1.00 44.41 249 LEU A O 1
ATOM 1835 N N . PRO A 1 250 ? 13.254 -12.997 33.800 1.00 37.41 250 PRO A N 1
ATOM 1836 C CA . PRO A 1 250 ? 14.201 -12.162 34.529 1.00 37.41 250 PRO A CA 1
ATOM 1837 C C . PRO A 1 250 ? 13.529 -10.858 34.977 1.00 37.41 250 PRO A C 1
ATOM 1839 O O . PRO A 1 250 ? 12.782 -10.230 34.230 1.00 37.41 250 PRO A O 1
ATOM 1842 N N . SER A 1 251 ? 13.800 -10.448 36.217 1.00 36.38 251 SER A N 1
ATOM 1843 C CA . SER A 1 251 ? 13.204 -9.261 36.828 1.00 36.38 251 SER A CA 1
ATOM 1844 C C . SER A 1 251 ? 13.569 -7.994 36.050 1.00 36.38 251 SER A C 1
ATOM 1846 O O . SER A 1 251 ? 14.681 -7.479 36.179 1.00 36.38 251 SER A O 1
ATOM 1848 N N . PHE A 1 252 ? 12.626 -7.459 35.280 1.00 34.44 252 PHE A N 1
ATOM 1849 C CA . PHE A 1 252 ? 12.722 -6.115 34.723 1.00 34.44 252 PHE A CA 1
ATOM 1850 C C . PHE A 1 252 ? 12.065 -5.129 35.691 1.00 34.44 252 PHE A C 1
ATOM 1852 O O . PHE A 1 252 ? 10.863 -5.196 35.939 1.00 34.44 252 PHE A O 1
ATOM 1859 N N . SER A 1 253 ? 12.835 -4.192 36.250 1.00 28.38 253 SER A N 1
ATOM 1860 C CA . SER A 1 253 ? 12.262 -3.046 36.960 1.00 28.38 253 SER A CA 1
ATOM 1861 C C . SER A 1 253 ? 11.874 -1.983 35.936 1.00 28.38 253 SER A C 1
ATOM 1863 O O . SER A 1 253 ? 12.722 -1.208 35.492 1.00 28.38 253 SER A O 1
ATOM 1865 N N . ARG A 1 254 ? 10.605 -1.947 35.535 1.00 38.94 254 ARG A N 1
ATOM 1866 C CA . ARG A 1 254 ? 10.055 -0.842 34.743 1.00 38.94 254 ARG A CA 1
ATOM 1867 C C . ARG A 1 254 ? 8.732 -0.400 35.348 1.00 38.94 254 ARG A C 1
ATOM 1869 O O . ARG A 1 254 ? 7.885 -1.229 35.667 1.00 38.94 254 ARG A O 1
ATOM 1876 N N . HIS A 1 255 ? 8.586 0.910 35.536 1.00 32.97 255 HIS A N 1
ATOM 1877 C CA . HIS A 1 255 ? 7.312 1.525 35.883 1.00 32.97 255 HIS A CA 1
ATOM 1878 C C . HIS A 1 255 ? 6.422 1.489 34.644 1.00 32.97 255 HIS A C 1
ATOM 1880 O O . HIS A 1 255 ? 6.581 2.304 33.742 1.00 32.97 255 HIS A O 1
ATOM 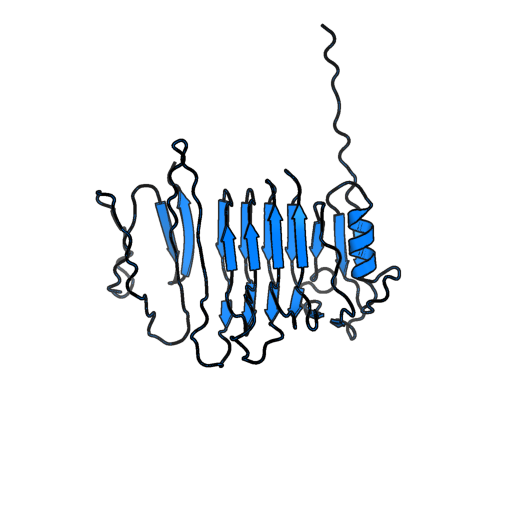1886 N N . ALA A 1 256 ? 5.498 0.539 34.602 1.00 38.66 256 ALA A N 1
ATOM 1887 C CA . ALA A 1 256 ? 4.319 0.650 33.766 1.00 38.66 256 ALA A CA 1
ATOM 1888 C C . ALA A 1 256 ? 3.181 1.153 34.664 1.00 38.66 256 ALA A C 1
ATOM 1890 O O . ALA A 1 256 ? 2.874 0.545 35.692 1.00 38.66 256 ALA A O 1
ATOM 1891 N N . VAL A 1 257 ? 2.627 2.318 34.333 1.00 38.62 257 VAL A N 1
ATOM 1892 C CA . VAL A 1 257 ? 1.439 2.862 34.999 1.00 38.62 257 VAL A CA 1
ATOM 1893 C C . VAL A 1 257 ? 0.244 2.391 34.183 1.00 38.62 257 VAL A C 1
ATOM 1895 O O . VAL A 1 257 ? 0.109 2.768 33.025 1.00 38.62 257 VAL A O 1
ATOM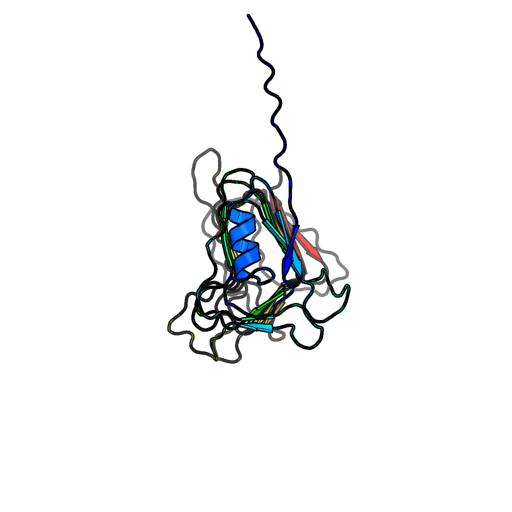 1898 N N . PHE A 1 258 ? -0.578 1.527 34.772 1.00 44.91 258 PHE A N 1
ATOM 1899 C CA . PHE A 1 258 ? -1.776 0.987 34.135 1.00 44.91 258 PHE A CA 1
ATOM 1900 C C . PHE A 1 258 ? -3.015 1.697 34.668 1.00 44.91 258 PHE A C 1
ATOM 1902 O O . PHE A 1 258 ? -3.123 1.930 35.876 1.00 44.91 258 PHE A O 1
ATOM 1909 N N . TYR A 1 259 ? -3.950 1.995 33.772 1.00 43.94 259 TYR A N 1
ATOM 1910 C CA . TYR A 1 259 ? -5.253 2.554 34.114 1.00 43.94 259 TYR A CA 1
ATOM 1911 C C . TYR A 1 259 ? -6.304 1.450 34.282 1.00 43.94 259 TYR A C 1
ATOM 1913 O O . TYR A 1 259 ? -6.176 0.380 33.680 1.00 43.94 259 TYR A O 1
ATOM 1921 N N . PRO A 1 260 ? -7.347 1.677 35.101 1.00 45.41 260 PRO A N 1
ATOM 1922 C CA . PRO A 1 260 ? -8.504 0.790 35.139 1.00 45.41 260 PRO A CA 1
ATOM 1923 C C . PRO A 1 260 ? -9.140 0.708 33.746 1.00 45.41 260 PRO A C 1
ATOM 1925 O O . PRO A 1 260 ? -9.325 1.737 33.109 1.00 45.41 260 PRO A O 1
ATOM 1928 N N . GLY A 1 261 ? -9.499 -0.494 33.293 1.00 52.81 261 GLY A N 1
ATOM 1929 C CA . GLY A 1 261 ? -10.241 -0.669 32.038 1.00 52.81 261 GLY A CA 1
ATOM 1930 C C . GLY A 1 261 ? -9.395 -0.951 30.793 1.00 52.81 261 GLY A C 1
ATOM 1931 O O . GLY A 1 261 ? -9.960 -1.069 29.717 1.00 52.81 261 GLY A O 1
ATOM 1932 N N . VAL A 1 262 ? -8.072 -1.103 30.909 1.00 49.72 262 VAL A N 1
ATOM 1933 C CA . VAL A 1 262 ? -7.211 -1.503 29.782 1.00 49.72 262 VAL A CA 1
ATOM 1934 C C . VAL A 1 262 ? -6.491 -2.805 30.115 1.00 49.72 262 VAL A C 1
ATOM 1936 O O . VAL A 1 262 ? -5.840 -2.922 31.155 1.00 49.72 262 VAL A O 1
ATOM 1939 N N . SER A 1 263 ? -6.590 -3.782 29.218 1.00 54.03 263 SER A N 1
ATOM 1940 C CA . SER A 1 263 ? -5.777 -4.993 29.236 1.00 54.03 263 SER A CA 1
ATOM 1941 C C . SER A 1 263 ? -4.631 -4.847 28.241 1.00 54.03 263 SER A C 1
ATOM 1943 O O . SER A 1 263 ? -4.857 -4.555 27.067 1.00 54.03 263 SER A O 1
ATOM 1945 N N . VAL A 1 264 ? -3.404 -5.054 28.718 1.00 57.09 264 VAL A N 1
ATOM 1946 C CA . VAL A 1 264 ? -2.183 -5.059 27.906 1.00 57.09 264 VAL A CA 1
ATOM 1947 C C . VAL A 1 264 ? -1.566 -6.449 27.992 1.00 57.09 264 VAL A C 1
ATOM 1949 O O . VAL A 1 264 ? -1.182 -6.886 29.079 1.00 57.09 264 VAL A O 1
ATOM 1952 N N . THR A 1 265 ? -1.435 -7.126 26.855 1.00 59.16 265 THR A N 1
ATOM 1953 C CA . THR A 1 265 ? -0.765 -8.429 26.764 1.00 59.16 265 THR A CA 1
ATOM 1954 C C . THR A 1 265 ? 0.636 -8.236 26.201 1.00 59.16 265 THR A C 1
ATOM 1956 O O . THR A 1 265 ? 0.804 -7.629 25.144 1.00 59.16 265 THR A O 1
ATOM 1959 N N . ILE A 1 266 ? 1.648 -8.764 26.893 1.00 54.12 266 ILE A N 1
ATOM 1960 C CA . ILE A 1 266 ? 3.044 -8.777 26.439 1.00 54.12 266 ILE A CA 1
ATOM 1961 C C . ILE A 1 266 ? 3.505 -10.232 26.372 1.00 54.12 266 ILE A C 1
ATOM 1963 O O . ILE A 1 266 ? 3.393 -10.957 27.358 1.00 54.12 266 ILE A O 1
ATOM 1967 N N . GLU A 1 267 ? 4.073 -10.645 25.243 1.00 51.25 267 GLU A N 1
ATOM 1968 C CA . GLU A 1 267 ? 4.622 -11.986 25.036 1.00 51.25 267 GLU A CA 1
ATOM 1969 C C . GLU A 1 267 ? 6.029 -11.864 24.442 1.00 51.25 267 GLU A C 1
ATOM 1971 O O . GLU A 1 267 ? 6.257 -11.121 23.490 1.00 51.25 267 GLU A O 1
ATOM 1976 N N . HIS A 1 268 ? 7.007 -12.556 25.031 1.00 62.88 268 HIS A N 1
ATOM 1977 C CA . HIS A 1 268 ? 8.410 -12.529 24.585 1.00 62.88 268 HIS A CA 1
ATOM 1978 C C . HIS A 1 268 ? 9.019 -11.116 24.434 1.00 62.88 268 HIS A C 1
ATOM 1980 O O . HIS A 1 268 ? 9.797 -10.873 23.517 1.00 62.88 268 HIS A O 1
ATOM 1986 N N . ALA A 1 269 ? 8.680 -10.192 25.342 1.00 46.59 269 ALA A N 1
ATOM 1987 C CA . ALA A 1 269 ? 9.073 -8.774 25.300 1.00 46.59 269 ALA A CA 1
ATOM 1988 C C . ALA A 1 269 ? 8.473 -7.949 24.142 1.00 46.59 269 ALA A C 1
ATOM 1990 O O . ALA A 1 269 ? 8.851 -6.792 23.963 1.00 46.59 269 ALA A O 1
ATOM 1991 N N . ASN A 1 270 ? 7.501 -8.501 23.416 1.00 45.00 270 ASN A N 1
ATOM 1992 C CA . ASN A 1 270 ? 6.720 -7.783 22.417 1.00 45.00 270 ASN A CA 1
ATOM 1993 C C . ASN A 1 270 ? 5.339 -7.446 22.978 1.00 45.00 270 ASN A C 1
ATOM 1995 O O . ASN A 1 270 ? 4.720 -8.262 23.664 1.00 45.00 270 ASN A O 1
ATOM 1999 N N . LEU A 1 271 ? 4.854 -6.242 22.679 1.00 48.28 271 LEU A N 1
ATOM 2000 C CA . LEU A 1 271 ? 3.453 -5.896 22.888 1.00 48.28 271 LEU A CA 1
ATOM 2001 C C . LEU A 1 271 ? 2.610 -6.741 21.924 1.00 48.28 271 LEU A C 1
ATOM 2003 O O . LEU A 1 271 ? 2.846 -6.700 20.720 1.00 48.28 271 LEU A O 1
ATOM 2007 N N . VAL A 1 272 ? 1.677 -7.529 22.457 1.00 56.81 272 VAL A N 1
ATOM 2008 C CA . VAL A 1 272 ? 0.827 -8.442 21.674 1.00 56.81 272 VAL A CA 1
ATOM 2009 C C . VAL A 1 272 ? -0.553 -7.857 21.449 1.00 56.81 272 VAL A C 1
ATOM 2011 O O . VAL A 1 272 ? -1.086 -7.966 20.353 1.00 56.81 272 VAL A O 1
ATOM 2014 N N . SER A 1 273 ? -1.145 -7.242 22.472 1.00 56.41 273 SER A N 1
ATOM 2015 C CA . SER A 1 273 ? -2.462 -6.628 22.336 1.00 56.41 273 SER A CA 1
ATOM 2016 C C . SER A 1 273 ? -2.687 -5.543 23.381 1.00 56.41 273 SER A C 1
ATOM 2018 O O . SER A 1 273 ? -2.197 -5.635 24.511 1.00 56.41 273 SER A O 1
ATOM 2020 N N . VAL A 1 274 ? -3.478 -4.539 23.011 1.00 53.47 274 VAL A N 1
ATOM 2021 C CA . VAL A 1 274 ? -4.100 -3.583 23.930 1.00 53.47 274 VAL A CA 1
ATOM 2022 C C . VAL A 1 274 ? -5.597 -3.650 23.663 1.00 53.47 274 VAL A C 1
ATOM 2024 O O . VAL A 1 274 ? -6.020 -3.562 22.519 1.00 53.47 274 VAL A O 1
ATOM 2027 N N . SER A 1 275 ? -6.399 -3.863 24.699 1.00 52.84 275 SER A N 1
ATOM 2028 C CA . SER A 1 275 ? -7.859 -3.935 24.571 1.00 52.84 275 SER A CA 1
ATOM 2029 C C . SER A 1 275 ? -8.517 -3.174 25.708 1.00 52.84 275 SER A C 1
ATOM 2031 O O . SER A 1 275 ? -8.016 -3.191 26.838 1.00 52.84 275 SER A O 1
ATOM 2033 N N . ALA A 1 276 ? -9.630 -2.510 25.411 1.00 48.28 276 ALA A N 1
ATOM 2034 C CA . ALA A 1 276 ? -10.525 -2.023 26.446 1.00 48.28 276 ALA A CA 1
ATOM 2035 C C . ALA A 1 276 ? -11.173 -3.231 27.144 1.00 48.28 276 ALA A C 1
ATOM 2037 O O . ALA A 1 276 ? -11.545 -4.209 26.496 1.00 48.28 276 ALA A O 1
ATOM 2038 N N . LEU A 1 277 ? -11.257 -3.193 28.470 1.00 49.38 277 LEU A N 1
ATOM 2039 C CA . LEU A 1 277 ? -12.099 -4.108 29.229 1.00 49.38 277 LEU A CA 1
ATOM 2040 C C . LEU A 1 277 ? -13.530 -3.566 29.167 1.00 49.38 277 LEU A C 1
ATOM 2042 O O . LEU A 1 277 ? -13.748 -2.421 29.566 1.00 49.38 277 LEU A O 1
ATOM 2046 N N . ASP A 1 278 ? -14.457 -4.392 28.676 1.00 53.28 278 ASP A N 1
ATOM 2047 C CA . ASP A 1 278 ? -15.908 -4.145 28.729 1.00 53.28 278 ASP A CA 1
ATOM 2048 C C . ASP A 1 278 ? -16.414 -3.841 30.156 1.00 53.28 278 ASP A C 1
ATOM 2050 O O . ASP A 1 278 ? -15.925 -4.477 31.128 1.00 53.28 278 ASP A O 1
#

Sequence (278 aa):
MLVLCVTAAHARAETFTVSSPLDDGEEGTLRWALEMSESEEGQDLIAFDLPADELTITLSDPLPTLSEGVEIRGTTQFEDGPLVTVSFPGSNGFRANLPVGDDLVINGLVLQAWGGVGIEALLSGGDVSLSDLELRSAAGCSFAANSDEAIVISGANEASVNRVRAVDVGMGIRVEESASVEISANSFEGSGCGEQGRVMDFDPVFHNESGELEGSLFFISQNDFDLAVGDVHFRNLQGPATLTSDPDLPSFSRHAVFYPGVSVTIEHANLVSVSALD

pLDDT: mean 74.83, std 24.34, range [23.2, 98.56]